Protein AF-A0A7C3WFV3-F1 (afdb_monomer)

Secondary structure (DSSP, 8-state):
-------------------------SS--SPPPSEEEEEEEEEEEETTTT---SS--TTS-----EEEEEEEEEEEEEEE-SSEEEEEEEEEEEEEETT-SS--EEEEEEEEEEEEEESTTS-EEEEEEEEEEES--TTS---S-----S-----EEEEEEEEEEEEESSSSEEEEEEEEEEEEE-S--STT-HHHHH-EEEEEEEEEEEEESSSSEEEEEEEEEEEEEE---SBSS-THHHHHHHHHHHSSPPPHHHHHHHHTTPPBGGGG-EEEEEEEEEEEEEEETTEEEEEEEEEEEEEE--TTTTS------

Sequence (317 aa):
MNRFITCASCASLAAVGTTSLRAQFLGDTRPQKPWSISAKLRGFYDDNYLTAPSAKNILGQEKRGSWGSHFSPSVSYNNQWDVTSAGVRLEYGATYFEDRPRGAIDHSYLASLSFGHDFGGKLKVDLNDSFVAAQEPYLIELTPVFTAFRRTKGDNIRNTGTVTLTKPISEKLSVQGRYINTIKDYDESGGGSRSALLDSFEQTASLDLRYSITGAATAVLGYQFGRIEMTGDDFVFKPEFLFDQFTATTGTPPTPAQKAALTAGIPRSNNRNNLSHYFYAGTDYNFTSKLTGKVRGGVQYTEYTDPFVGTTKASNW

Radius of gyration: 24.7 Å; Cα contacts (8 Å, |Δi|>4): 673; chains: 1; bounding box: 58×33×80 Å

Nearest PDB structures (foldseek):
  8bnz-assembly1_P  TM=4.126E-01  e=3.374E-04  Escherichia coli O157:H7
  7ye4-assembly1_P  TM=4.401E-01  e=1.025E-02  Escherichia coli O157:H7
  1nqg-assembly1_A  TM=4.827E-01  e=1.412E-02  Escherichia coli
  7ye6-assembly1_P  TM=4.055E-01  e=8.734E-03  Escherichia coli O157:H7
  3slo-assembly1_A  TM=3.654E-01  e=9.213E-03  Escherichia coli O157:H7

Solvent-accessible surface area (backbone atoms only — not comparable to full-atom values): 17223 Å² total; per-residue (Å²): 134,90,76,84,74,83,72,80,72,75,75,71,72,73,68,70,67,80,68,72,76,68,83,74,68,85,86,71,94,63,85,78,66,48,57,52,77,51,73,47,79,45,78,51,72,38,69,41,68,48,59,36,49,86,56,66,44,101,84,72,44,45,46,42,57,29,50,33,40,37,42,31,47,33,43,34,40,48,48,74,57,97,50,38,36,45,34,42,37,42,36,43,37,41,38,38,36,71,75,40,96,67,82,31,61,43,51,34,40,38,42,36,41,40,38,37,39,44,63,83,78,51,36,36,42,39,40,38,36,38,39,37,41,30,28,54,76,78,84,77,78,95,69,95,74,90,66,68,67,53,73,54,84,32,73,22,39,37,39,40,42,35,44,36,40,40,33,55,77,48,100,41,36,31,40,35,42,35,43,38,40,36,41,36,45,41,62,39,73,50,42,29,20,57,12,11,70,58,15,25,47,34,41,37,41,34,45,33,44,37,36,49,78,47,102,44,33,31,41,37,43,36,41,34,43,39,38,38,39,37,67,23,88,27,30,52,46,57,64,62,63,59,46,52,52,46,20,74,74,68,78,46,78,67,51,74,69,52,49,52,62,75,46,71,83,61,49,37,18,49,37,67,16,34,40,34,43,37,41,35,38,38,38,40,37,46,82,44,101,88,42,73,52,76,50,76,52,67,54,75,51,73,50,64,44,70,69,58,88,82,62,76,81,79,85,72,134

pLDDT: mean 78.55, std 22.55, range [21.81, 98.44]

Structure (mmCIF, N/CA/C/O backbone):
data_AF-A0A7C3WFV3-F1
#
_entry.id   AF-A0A7C3WFV3-F1
#
loop_
_atom_site.group_PDB
_atom_site.id
_atom_site.type_symbol
_atom_site.label_atom_id
_atom_site.label_alt_id
_atom_site.label_comp_id
_atom_site.label_asym_id
_atom_site.label_entity_id
_atom_site.label_seq_id
_atom_site.pdbx_PDB_ins_code
_atom_site.Cartn_x
_atom_site.Cartn_y
_atom_site.Cartn_z
_atom_site.occupancy
_atom_site.B_iso_or_equiv
_atom_site.auth_seq_id
_atom_site.auth_comp_id
_atom_site.auth_asym_id
_atom_site.auth_atom_id
_atom_site.pdbx_PDB_model_num
ATOM 1 N N . MET A 1 1 ? -27.923 -5.966 -21.068 1.00 28.08 1 MET A N 1
ATOM 2 C CA . MET A 1 1 ? -27.597 -7.314 -20.554 1.00 28.08 1 MET A CA 1
ATOM 3 C C . MET A 1 1 ? -26.607 -7.155 -19.418 1.00 28.08 1 MET A C 1
ATOM 5 O O . MET A 1 1 ? -25.441 -6.884 -19.671 1.00 28.08 1 MET A O 1
ATOM 9 N N . ASN A 1 2 ? -27.091 -7.260 -18.183 1.00 24.88 2 ASN A N 1
ATOM 10 C CA . ASN A 1 2 ? -26.267 -7.141 -16.985 1.00 24.88 2 ASN A CA 1
ATOM 11 C C . ASN A 1 2 ? -25.470 -8.439 -16.842 1.00 24.88 2 ASN A C 1
ATOM 13 O O . ASN A 1 2 ? -26.020 -9.470 -16.459 1.00 24.88 2 ASN A O 1
ATOM 17 N N . ARG A 1 3 ? -24.195 -8.417 -17.234 1.00 23.08 3 ARG A N 1
ATOM 18 C CA . ARG A 1 3 ? -23.292 -9.541 -16.994 1.00 23.08 3 ARG A CA 1
ATOM 19 C C . ARG A 1 3 ? -22.766 -9.412 -15.571 1.00 23.08 3 ARG A C 1
ATOM 21 O O . ARG A 1 3 ? -21.919 -8.572 -15.297 1.00 23.08 3 ARG A O 1
ATOM 28 N N . PHE A 1 4 ? -23.295 -10.241 -14.675 1.00 22.59 4 PHE A N 1
ATOM 29 C CA . PHE A 1 4 ? -22.704 -10.481 -13.366 1.00 22.59 4 PHE A CA 1
ATOM 30 C C . PHE A 1 4 ? -21.348 -11.154 -13.581 1.00 22.59 4 PHE A C 1
ATOM 32 O O . PHE A 1 4 ? -21.266 -12.363 -13.781 1.00 22.59 4 PHE A O 1
ATOM 39 N N . ILE A 1 5 ? -20.278 -10.364 -13.603 1.00 27.12 5 ILE A N 1
ATOM 40 C CA . ILE A 1 5 ? -18.931 -10.905 -13.468 1.00 27.12 5 ILE A CA 1
ATOM 41 C C . ILE A 1 5 ? -18.725 -11.084 -11.969 1.00 27.12 5 ILE A C 1
ATOM 43 O O . ILE A 1 5 ? -18.448 -10.130 -11.246 1.00 27.12 5 ILE A O 1
ATOM 47 N N . THR A 1 6 ? -18.908 -12.314 -11.488 1.00 22.48 6 THR A N 1
ATOM 48 C CA . THR A 1 6 ? -18.449 -12.729 -10.162 1.00 22.48 6 THR A CA 1
ATOM 49 C C . THR A 1 6 ? -16.924 -12.712 -10.189 1.00 22.48 6 THR A C 1
ATOM 51 O O . THR A 1 6 ? -16.273 -13.728 -10.417 1.00 22.48 6 THR A O 1
ATOM 54 N N . CYS A 1 7 ? -16.337 -11.529 -10.026 1.00 24.67 7 CYS A N 1
ATOM 55 C CA . CYS A 1 7 ? -14.916 -11.414 -9.777 1.00 24.67 7 CYS A CA 1
ATOM 56 C C . CYS A 1 7 ? -14.707 -11.859 -8.331 1.00 24.67 7 CYS A C 1
ATOM 58 O O . CYS A 1 7 ? -14.890 -11.086 -7.393 1.00 24.67 7 CYS A O 1
ATOM 60 N N . ALA A 1 8 ? -14.358 -13.130 -8.144 1.00 24.23 8 ALA A N 1
ATOM 61 C CA . ALA A 1 8 ? -13.726 -13.587 -6.919 1.00 24.23 8 ALA A CA 1
ATOM 62 C C . ALA A 1 8 ? -12.304 -13.006 -6.874 1.00 24.23 8 ALA A C 1
ATOM 64 O O . ALA A 1 8 ? -11.312 -13.730 -6.920 1.00 24.23 8 ALA A O 1
ATOM 65 N N . SER A 1 9 ? -12.184 -11.679 -6.790 1.00 22.52 9 SER A N 1
ATOM 66 C CA . SER A 1 9 ? -11.010 -11.079 -6.186 1.00 22.52 9 SER A CA 1
ATOM 67 C C . SER A 1 9 ? -11.120 -11.405 -4.706 1.00 22.52 9 SER A C 1
ATOM 69 O O . SER A 1 9 ? -11.651 -10.630 -3.910 1.00 22.52 9 SER A O 1
ATOM 71 N N . CYS A 1 10 ? -10.640 -12.590 -4.336 1.00 21.81 10 CYS A N 1
ATOM 72 C CA . CYS A 1 10 ? -10.172 -12.846 -2.991 1.00 21.81 10 CYS A CA 1
ATOM 73 C C . CYS A 1 10 ? -9.003 -11.888 -2.745 1.00 21.81 10 CYS A C 1
ATOM 75 O O . CYS A 1 10 ? -7.844 -12.284 -2.709 1.00 21.81 10 CYS A O 1
ATOM 77 N N . ALA A 1 11 ? -9.313 -10.614 -2.513 1.00 26.94 11 ALA A N 1
ATOM 78 C CA . ALA A 1 11 ? -8.531 -9.773 -1.637 1.00 26.94 11 ALA A CA 1
ATOM 79 C C . ALA A 1 11 ? -8.768 -10.297 -0.213 1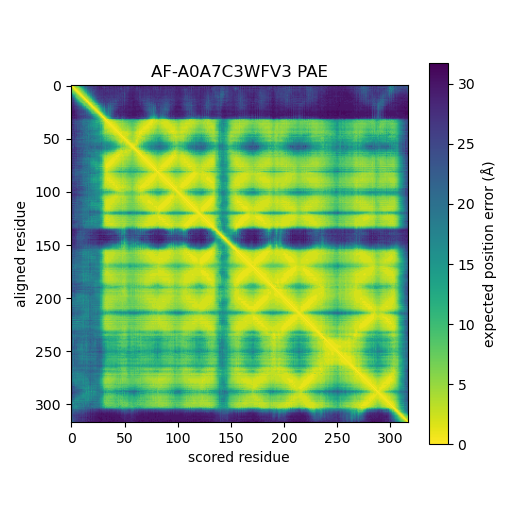.00 26.94 11 ALA A C 1
ATOM 81 O O . ALA A 1 11 ? -9.240 -9.597 0.679 1.00 26.94 11 ALA A O 1
ATOM 82 N N . SER A 1 12 ? -8.406 -11.562 0.022 1.00 22.48 12 SER A N 1
ATOM 83 C CA . SER A 1 12 ? -7.807 -11.939 1.282 1.00 22.48 12 SER A CA 1
ATOM 84 C C . SER A 1 12 ? -6.524 -11.127 1.350 1.00 22.48 12 SER A C 1
ATOM 86 O O . SER A 1 12 ? -5.438 -11.604 1.030 1.00 22.48 12 SER A O 1
ATOM 88 N N . LEU A 1 13 ? -6.678 -9.861 1.739 1.00 27.17 13 LEU A N 1
ATOM 89 C CA . LEU A 1 13 ? -5.652 -9.123 2.426 1.00 27.17 13 LEU A CA 1
ATOM 90 C C . LEU A 1 13 ? -5.398 -9.952 3.685 1.00 27.17 13 LEU A C 1
ATOM 92 O O . LEU A 1 13 ? -5.938 -9.698 4.761 1.00 27.17 13 LEU A O 1
ATOM 96 N N . ALA A 1 14 ? -4.568 -10.983 3.538 1.00 22.34 14 ALA A N 1
ATOM 97 C CA . ALA A 1 14 ? -3.621 -11.316 4.564 1.00 22.34 14 ALA A CA 1
ATOM 98 C C . ALA A 1 14 ? -2.788 -10.044 4.712 1.00 22.34 14 ALA A C 1
ATOM 100 O O . ALA A 1 14 ? -1.707 -9.897 4.151 1.00 22.34 14 ALA A O 1
ATOM 101 N N . ALA A 1 15 ? -3.331 -9.088 5.466 1.00 25.77 15 ALA A N 1
ATOM 102 C CA . ALA A 1 15 ? -2.512 -8.257 6.297 1.00 25.77 15 ALA A CA 1
ATOM 103 C C . ALA A 1 15 ? -1.795 -9.277 7.176 1.00 25.77 15 ALA A C 1
ATOM 105 O O . ALA A 1 15 ? -2.287 -9.670 8.235 1.00 25.77 15 ALA A O 1
ATOM 106 N N 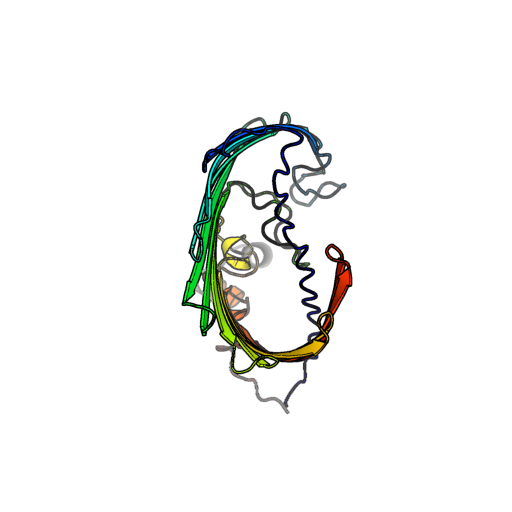. VAL A 1 16 ? -0.652 -9.771 6.689 1.00 24.02 16 VAL A N 1
ATOM 107 C CA . VAL A 1 16 ? 0.449 -10.093 7.571 1.00 24.02 16 VAL A CA 1
ATOM 108 C C . VAL A 1 16 ? 0.581 -8.802 8.336 1.00 24.02 16 VAL A C 1
ATOM 110 O O . VAL A 1 16 ? 1.030 -7.792 7.793 1.00 24.02 16 VAL A O 1
ATOM 113 N N . GLY A 1 17 ? -0.000 -8.795 9.538 1.00 22.19 17 GLY A N 1
ATOM 114 C CA . GLY A 1 17 ? 0.212 -7.712 10.454 1.00 22.19 17 GLY A CA 1
ATOM 115 C C . GLY A 1 17 ? 1.709 -7.519 10.415 1.00 22.19 17 GLY A C 1
ATOM 116 O O . GLY A 1 17 ? 2.466 -8.462 10.658 1.00 22.19 17 GLY A O 1
ATOM 117 N N . THR A 1 18 ? 2.142 -6.317 10.071 1.00 23.47 18 THR A N 1
ATOM 118 C CA . THR A 1 18 ? 3.344 -5.815 10.687 1.00 23.47 18 THR A CA 1
ATOM 119 C C . THR A 1 18 ? 3.035 -5.896 12.176 1.00 23.47 18 THR A C 1
ATOM 121 O O . THR A 1 18 ? 2.512 -4.978 12.800 1.00 23.47 18 THR A O 1
ATOM 124 N N . THR A 1 19 ? 3.286 -7.069 12.766 1.00 22.92 19 THR A N 1
ATOM 125 C CA . THR A 1 19 ? 3.708 -7.131 14.140 1.00 22.92 19 THR A CA 1
ATOM 126 C C . THR A 1 19 ? 4.867 -6.170 14.117 1.00 22.92 19 THR A C 1
ATOM 128 O O . THR A 1 19 ? 5.907 -6.451 13.514 1.00 22.92 19 THR A O 1
ATOM 131 N N . SER A 1 20 ? 4.649 -4.975 14.660 1.00 27.39 20 SER A N 1
ATOM 132 C CA . SER A 1 20 ? 5.763 -4.206 15.142 1.00 27.39 20 SER A CA 1
ATOM 133 C C . SER A 1 20 ? 6.507 -5.206 16.007 1.00 27.39 20 SER A C 1
ATOM 135 O O . SER A 1 20 ? 6.006 -5.676 17.032 1.00 27.39 20 SER A O 1
ATOM 137 N N . LEU A 1 21 ? 7.667 -5.642 15.522 1.00 25.64 21 LEU A N 1
ATOM 138 C CA . LEU A 1 21 ? 8.694 -6.111 16.414 1.00 25.64 21 LEU A CA 1
ATOM 139 C C . LEU A 1 21 ? 8.906 -4.906 17.317 1.00 25.64 21 LEU A C 1
ATOM 141 O O . LEU A 1 21 ? 9.635 -3.972 16.988 1.00 25.64 21 LEU A O 1
ATOM 145 N N . ARG A 1 22 ? 8.161 -4.877 18.427 1.00 28.61 22 ARG A N 1
ATOM 146 C CA . ARG A 1 22 ? 8.583 -4.136 19.591 1.00 28.61 22 ARG A CA 1
ATOM 147 C C . ARG A 1 22 ? 9.982 -4.667 19.802 1.00 28.61 22 ARG A C 1
ATOM 149 O O . ARG A 1 22 ? 10.157 -5.875 19.973 1.00 28.61 22 ARG A O 1
ATOM 156 N N . ALA A 1 23 ? 10.970 -3.790 19.709 1.00 28.97 23 ALA A N 1
ATOM 157 C CA . ALA A 1 23 ? 12.251 -4.079 20.301 1.00 28.97 23 ALA A CA 1
ATOM 158 C C . ALA A 1 23 ? 11.964 -4.264 21.796 1.00 28.97 23 ALA A C 1
ATOM 160 O O . ALA A 1 23 ? 11.950 -3.316 22.574 1.00 28.97 23 ALA A O 1
ATOM 161 N N . GLN A 1 24 ? 11.608 -5.486 22.188 1.00 29.48 24 GLN A N 1
ATOM 162 C CA . GLN A 1 24 ? 11.685 -5.905 23.564 1.00 29.48 24 GLN A CA 1
ATOM 163 C C . GLN A 1 24 ? 13.172 -6.119 23.780 1.00 29.48 24 GLN A C 1
ATOM 165 O O . GLN A 1 24 ? 13.719 -7.188 23.518 1.00 29.48 24 GLN A O 1
ATOM 170 N N . PHE A 1 25 ? 13.838 -5.025 24.140 1.00 37.28 25 PHE A N 1
ATOM 171 C CA . PHE A 1 25 ? 15.207 -5.059 24.603 1.00 37.28 25 PHE A CA 1
ATOM 172 C C . PHE A 1 25 ? 15.236 -5.993 25.812 1.00 37.28 25 PHE A C 1
ATOM 174 O O . PHE A 1 25 ? 14.621 -5.720 26.844 1.00 37.28 25 PHE A O 1
ATOM 181 N N . LEU A 1 26 ? 15.897 -7.136 25.649 1.00 35.09 26 LEU A N 1
ATOM 182 C CA . LEU A 1 26 ? 16.306 -7.972 26.764 1.00 35.09 26 LEU A CA 1
ATOM 183 C C . LEU A 1 26 ? 17.214 -7.121 27.667 1.00 35.09 26 LEU A C 1
ATOM 185 O O . LEU A 1 26 ? 18.359 -6.859 27.320 1.00 35.09 26 LEU A O 1
ATOM 189 N N . GLY A 1 27 ? 16.677 -6.689 28.811 1.00 38.28 27 GLY A N 1
ATOM 190 C CA . GLY A 1 27 ? 17.458 -6.391 30.013 1.00 38.28 27 GLY A CA 1
ATOM 191 C C . GLY A 1 27 ? 18.188 -5.047 30.105 1.00 38.28 27 GLY A C 1
ATOM 192 O O . GLY A 1 27 ? 19.338 -5.048 30.528 1.00 38.28 27 GLY A O 1
ATOM 193 N N . ASP A 1 28 ? 17.552 -3.906 29.818 1.00 37.22 28 ASP A N 1
ATOM 194 C CA . ASP A 1 28 ? 18.108 -2.602 30.231 1.00 37.22 28 ASP A CA 1
ATOM 195 C C . ASP A 1 28 ? 17.083 -1.798 31.050 1.00 37.22 28 ASP A C 1
ATOM 197 O O . ASP A 1 28 ? 15.968 -1.542 30.599 1.00 37.22 28 ASP A O 1
ATOM 201 N N . THR A 1 29 ? 17.457 -1.443 32.281 1.00 44.38 29 THR A N 1
ATOM 202 C CA . THR A 1 29 ? 16.649 -0.721 33.282 1.00 44.38 29 THR A CA 1
ATOM 203 C C . THR A 1 29 ? 16.749 0.803 33.156 1.00 44.38 29 THR A C 1
ATOM 205 O O . THR A 1 29 ? 16.243 1.533 34.008 1.00 44.38 29 THR A O 1
ATOM 208 N N . ARG A 1 30 ? 17.398 1.320 32.106 1.00 46.38 30 ARG A N 1
ATOM 209 C CA . ARG A 1 30 ? 17.485 2.764 31.846 1.00 46.38 30 ARG A CA 1
ATOM 210 C C . ARG A 1 30 ? 16.195 3.305 31.213 1.00 46.38 30 ARG A C 1
ATOM 212 O O . ARG A 1 30 ? 15.578 2.595 30.417 1.00 46.38 30 ARG A O 1
ATOM 219 N N . PRO A 1 31 ? 15.808 4.570 31.490 1.00 53.09 31 PRO A N 1
ATOM 220 C CA . PRO A 1 31 ? 14.728 5.230 30.762 1.00 53.09 31 PRO A CA 1
ATOM 221 C C . PRO A 1 31 ? 15.023 5.140 29.264 1.00 53.09 31 PRO A C 1
ATOM 223 O O . PRO A 1 31 ? 16.058 5.633 28.801 1.00 53.09 31 PRO A O 1
ATOM 226 N N . GLN A 1 32 ? 14.159 4.446 28.521 1.00 67.12 32 GLN A N 1
ATOM 227 C CA . GLN A 1 32 ? 14.342 4.262 27.088 1.00 67.12 32 GLN A CA 1
ATOM 228 C C . GLN A 1 32 ? 14.359 5.637 26.428 1.00 67.12 32 GLN A C 1
ATOM 230 O O . GLN A 1 32 ? 13.405 6.407 26.530 1.00 67.12 32 GLN A O 1
ATOM 235 N N . LYS A 1 33 ? 15.473 5.968 25.769 1.00 84.62 33 LYS A N 1
ATOM 236 C CA . LYS A 1 33 ? 15.537 7.173 24.946 1.00 84.62 33 LYS A CA 1
ATOM 237 C C . LYS A 1 33 ? 14.463 7.044 23.862 1.00 84.62 33 LYS A C 1
ATOM 239 O O . LYS A 1 33 ? 14.353 5.970 23.271 1.00 84.62 33 LYS A O 1
ATOM 244 N N . PRO A 1 34 ? 13.723 8.116 23.539 1.00 88.56 34 PRO A N 1
ATOM 245 C CA . PRO A 1 34 ? 12.661 8.071 22.536 1.00 88.56 34 PRO A CA 1
ATOM 246 C C . PRO A 1 34 ? 13.217 7.961 21.110 1.00 88.56 34 PRO A C 1
ATOM 248 O O . PRO A 1 34 ? 12.509 8.212 20.148 1.00 88.56 34 PRO A O 1
ATOM 251 N N . TRP A 1 35 ? 14.502 7.651 20.941 1.00 91.12 35 TRP A N 1
ATOM 252 C CA . TRP A 1 35 ? 15.154 7.518 19.652 1.00 91.12 35 TRP A CA 1
ATOM 253 C C . TRP A 1 35 ? 16.036 6.275 19.615 1.00 91.12 35 TRP A C 1
ATOM 255 O O . TRP A 1 35 ? 16.588 5.840 20.626 1.00 91.12 35 TRP A O 1
ATOM 265 N N . SER A 1 36 ? 16.182 5.719 18.419 1.00 87.75 36 SER A N 1
ATOM 266 C CA . SER A 1 36 ? 17.014 4.559 18.128 1.00 87.75 36 SER A CA 1
ATOM 267 C C . SER A 1 36 ? 17.722 4.758 16.794 1.00 87.75 36 SER A C 1
ATOM 269 O O . SER A 1 36 ? 17.152 5.308 15.851 1.00 87.75 36 SER A O 1
ATOM 271 N N . ILE A 1 37 ? 18.969 4.303 16.736 1.00 91.31 37 ILE A N 1
ATOM 272 C CA . ILE A 1 37 ? 19.770 4.208 15.518 1.00 91.31 37 ILE A CA 1
ATOM 273 C C . ILE A 1 37 ? 20.108 2.729 15.345 1.00 91.31 37 ILE A C 1
ATOM 275 O O . ILE A 1 37 ? 20.503 2.063 16.303 1.00 91.31 37 ILE A O 1
ATOM 279 N N . SER A 1 38 ? 19.934 2.204 14.138 1.00 83.31 38 SER A N 1
ATOM 280 C CA . SER A 1 38 ? 20.197 0.802 13.820 1.00 83.31 38 SER A CA 1
ATOM 281 C C . SER A 1 38 ? 20.791 0.684 12.424 1.00 83.31 38 SER A C 1
ATOM 283 O O . SER A 1 38 ? 20.470 1.481 11.551 1.00 83.31 38 SER A O 1
ATOM 285 N N . ALA A 1 39 ? 21.629 -0.321 12.199 1.00 83.31 39 ALA A N 1
ATOM 286 C CA . ALA A 1 39 ? 22.099 -0.686 10.872 1.00 83.31 39 ALA A CA 1
ATOM 287 C C . ALA A 1 39 ? 21.980 -2.196 10.682 1.00 83.31 39 ALA A C 1
ATOM 289 O O . ALA A 1 39 ? 22.266 -2.973 11.594 1.00 83.31 39 ALA A O 1
ATOM 290 N N . LYS A 1 40 ? 21.550 -2.603 9.490 1.00 85.31 40 LYS A N 1
ATOM 291 C CA . LYS A 1 40 ? 21.458 -4.000 9.071 1.00 85.31 40 LYS A CA 1
ATOM 292 C C . LYS A 1 40 ? 22.464 -4.245 7.955 1.00 85.31 40 LYS A C 1
ATOM 294 O O . LYS A 1 40 ? 22.566 -3.437 7.036 1.00 85.31 40 LYS A O 1
ATOM 299 N N . LEU A 1 41 ? 23.162 -5.372 8.024 1.00 87.25 41 LEU A N 1
ATOM 300 C CA . LEU A 1 41 ? 23.991 -5.890 6.940 1.00 87.25 41 LEU A CA 1
ATOM 301 C C . LEU A 1 41 ? 23.592 -7.344 6.686 1.00 87.25 41 LEU A C 1
ATOM 303 O O . LEU A 1 41 ? 23.556 -8.147 7.617 1.00 87.25 41 LEU A O 1
ATOM 307 N N . ARG A 1 42 ? 23.272 -7.678 5.436 1.00 84.88 42 ARG A N 1
ATOM 308 C CA . ARG A 1 42 ? 22.871 -9.026 5.018 1.00 84.88 42 ARG A CA 1
ATOM 309 C C . ARG A 1 42 ? 23.605 -9.415 3.741 1.00 84.88 42 ARG A C 1
ATOM 311 O O . ARG A 1 42 ? 23.541 -8.678 2.769 1.00 84.88 42 ARG A O 1
ATOM 318 N N . GLY A 1 43 ? 24.228 -10.590 3.721 1.00 78.50 43 GLY A N 1
ATOM 319 C CA . GLY A 1 43 ? 24.639 -11.257 2.481 1.00 78.50 43 GLY A CA 1
ATOM 320 C C . GLY A 1 43 ? 23.519 -12.150 1.946 1.00 78.50 43 GLY A C 1
ATOM 321 O O . GLY A 1 43 ? 22.739 -12.704 2.728 1.00 78.50 43 GLY A O 1
ATOM 322 N N . PHE A 1 44 ? 23.411 -12.280 0.628 1.00 82.62 44 PHE A N 1
ATOM 323 C CA . PHE A 1 44 ? 22.447 -13.169 -0.014 1.00 82.62 44 PHE A CA 1
ATOM 324 C C . PHE A 1 44 ? 22.963 -13.681 -1.362 1.00 82.62 44 PHE A C 1
ATOM 326 O O . PHE A 1 44 ? 23.902 -13.138 -1.940 1.00 82.62 44 PHE A O 1
ATOM 333 N N . TYR A 1 45 ? 22.309 -14.727 -1.857 1.00 83.06 45 TYR A N 1
ATOM 334 C CA . TYR A 1 45 ? 22.419 -15.193 -3.232 1.00 83.06 45 TYR A CA 1
ATOM 335 C C . TYR A 1 45 ? 21.024 -15.124 -3.857 1.00 83.06 45 TYR A C 1
ATOM 337 O O . TYR A 1 45 ? 20.069 -15.632 -3.269 1.00 83.06 45 TYR A O 1
ATOM 345 N N . ASP A 1 46 ? 20.905 -14.452 -4.999 1.00 80.88 46 ASP A N 1
ATOM 346 C CA . ASP A 1 46 ? 19.686 -14.385 -5.808 1.00 80.88 46 ASP A CA 1
ATOM 347 C C . ASP A 1 46 ? 19.953 -15.195 -7.076 1.00 80.88 46 ASP A C 1
ATOM 349 O O . ASP A 1 46 ? 20.798 -14.822 -7.887 1.00 80.88 46 ASP A O 1
ATOM 353 N N . ASP A 1 47 ? 19.285 -16.336 -7.221 1.00 80.31 47 ASP A N 1
ATOM 354 C CA . ASP A 1 47 ? 19.502 -17.256 -8.334 1.00 80.31 47 ASP A CA 1
ATOM 355 C C . ASP A 1 47 ? 18.897 -16.745 -9.650 1.00 80.31 47 ASP A C 1
ATOM 357 O O . ASP A 1 47 ? 19.215 -17.274 -10.717 1.00 80.31 47 ASP A O 1
ATOM 361 N N . ASN A 1 48 ? 18.041 -15.722 -9.592 1.00 75.75 48 ASN A N 1
ATOM 362 C CA . ASN A 1 48 ? 17.423 -15.098 -10.747 1.00 75.75 48 ASN A CA 1
ATOM 363 C C . ASN A 1 48 ? 17.187 -13.607 -10.523 1.00 75.75 48 ASN A C 1
ATOM 365 O O . ASN A 1 48 ? 16.045 -13.130 -10.571 1.00 75.75 48 ASN A O 1
ATOM 369 N N . TYR A 1 49 ? 18.264 -12.842 -10.353 1.00 71.69 49 TYR A N 1
ATOM 370 C CA . TYR A 1 49 ? 18.077 -11.424 -10.076 1.00 71.69 49 TYR A CA 1
ATOM 371 C C . TYR A 1 49 ? 17.411 -10.689 -11.248 1.00 71.69 49 TYR A C 1
ATOM 373 O O . TYR A 1 49 ? 16.760 -9.676 -11.050 1.00 71.69 49 TYR A O 1
ATOM 381 N N . LEU A 1 50 ? 17.482 -11.202 -12.473 1.00 70.81 50 LEU A N 1
ATOM 382 C CA . LEU A 1 50 ? 16.826 -10.583 -13.626 1.00 70.81 50 LEU A CA 1
ATOM 383 C C . LEU A 1 50 ? 15.334 -10.912 -13.747 1.00 70.81 50 LEU A C 1
ATOM 385 O O . LEU A 1 50 ? 14.690 -10.382 -14.652 1.00 70.81 50 LEU A O 1
ATOM 389 N N . THR A 1 51 ? 14.778 -11.780 -12.890 1.00 72.56 51 THR A N 1
ATOM 390 C CA . THR A 1 51 ? 13.423 -12.352 -13.051 1.00 72.56 51 THR A CA 1
ATOM 391 C C . THR A 1 51 ? 13.195 -12.959 -14.445 1.00 72.56 51 THR A C 1
ATOM 393 O O . THR A 1 51 ? 12.086 -12.959 -14.976 1.00 72.56 51 THR A O 1
ATOM 396 N N . ALA A 1 52 ? 14.265 -13.471 -15.058 1.00 71.38 52 ALA A N 1
ATOM 397 C CA . ALA A 1 52 ? 14.268 -13.991 -16.418 1.00 71.38 52 ALA A CA 1
ATOM 398 C C . ALA A 1 52 ? 13.850 -15.475 -16.455 1.00 71.38 52 ALA A C 1
ATOM 400 O O . ALA A 1 52 ? 14.042 -16.199 -15.474 1.00 71.38 52 ALA A O 1
ATOM 401 N N . PRO A 1 53 ? 13.277 -15.966 -17.566 1.00 73.62 53 PRO A N 1
ATOM 402 C CA . PRO A 1 53 ? 12.957 -17.383 -17.714 1.00 73.62 53 PRO A CA 1
ATOM 403 C C . PRO A 1 53 ? 14.214 -18.268 -17.703 1.00 73.62 53 PRO A C 1
ATOM 405 O O . PRO A 1 53 ? 15.313 -17.828 -18.042 1.00 73.62 53 PRO A O 1
ATOM 408 N N . SER A 1 54 ? 14.044 -19.543 -17.337 1.00 80.50 54 SER A N 1
ATOM 409 C CA . SER A 1 54 ? 15.141 -20.526 -17.306 1.00 80.50 54 SER A CA 1
ATOM 410 C C . SER A 1 54 ? 15.730 -20.823 -18.687 1.00 80.50 54 SER A C 1
ATOM 412 O O . SER A 1 54 ? 16.896 -21.179 -18.785 1.00 80.50 54 SER A O 1
ATOM 414 N N . ALA A 1 55 ? 14.927 -20.694 -19.745 1.00 80.94 55 ALA A N 1
ATOM 415 C CA . ALA A 1 55 ? 15.378 -20.779 -21.129 1.00 80.94 55 ALA A CA 1
ATOM 416 C C . ALA A 1 55 ? 15.488 -19.374 -21.729 1.00 80.94 55 ALA A C 1
ATOM 418 O O . ALA A 1 55 ? 14.731 -18.480 -21.341 1.00 80.94 55 ALA A O 1
ATOM 419 N N . LYS A 1 56 ? 16.389 -19.195 -22.703 1.00 79.31 56 LYS A N 1
ATOM 420 C CA . LYS A 1 56 ? 16.553 -17.913 -23.399 1.00 79.31 56 LYS A CA 1
ATOM 421 C C . LYS A 1 56 ? 15.231 -17.445 -24.002 1.00 79.31 56 LYS A C 1
ATOM 423 O O . LYS A 1 56 ? 14.613 -18.154 -24.792 1.00 79.31 56 LYS A O 1
ATOM 428 N N . ASN A 1 57 ? 14.807 -16.242 -23.627 1.00 67.62 57 ASN A N 1
ATOM 429 C CA . ASN A 1 57 ? 13.646 -15.596 -24.228 1.00 67.62 57 ASN A CA 1
ATOM 430 C C . ASN A 1 57 ? 13.969 -15.044 -25.628 1.00 67.62 57 ASN A C 1
ATOM 432 O O . ASN A 1 57 ? 15.112 -15.070 -26.084 1.00 67.62 57 ASN A O 1
ATOM 436 N N . ILE A 1 58 ? 12.958 -14.469 -26.286 1.00 59.53 58 ILE A N 1
ATOM 437 C CA . ILE A 1 58 ? 13.085 -13.807 -27.597 1.00 59.53 58 ILE A CA 1
ATOM 438 C C . ILE A 1 58 ? 14.093 -12.639 -27.620 1.00 59.53 58 ILE A C 1
ATOM 440 O O . ILE A 1 58 ? 14.474 -12.180 -28.688 1.00 59.53 58 ILE A O 1
ATOM 444 N N . LEU A 1 59 ? 14.539 -12.163 -26.451 1.00 60.47 59 LEU A N 1
ATOM 445 C CA . LEU A 1 59 ? 15.552 -11.115 -26.289 1.00 60.47 59 LEU A CA 1
ATOM 446 C C . LEU A 1 59 ? 16.939 -11.697 -25.949 1.00 60.47 59 LEU A C 1
ATOM 448 O O . LEU A 1 59 ? 17.836 -10.952 -25.559 1.00 60.47 59 LEU A O 1
ATOM 452 N N . GLY A 1 60 ? 17.112 -13.020 -26.052 1.00 67.44 60 GLY A N 1
ATOM 453 C CA . GLY A 1 60 ? 18.367 -13.728 -25.788 1.00 67.44 60 GLY A CA 1
ATOM 454 C C . GLY A 1 60 ? 18.748 -13.831 -24.309 1.00 67.44 60 GLY A C 1
ATOM 455 O O . GLY A 1 60 ? 19.885 -14.186 -24.004 1.00 67.44 60 GLY A O 1
ATOM 456 N N . GLN A 1 61 ? 17.832 -13.516 -23.391 1.00 68.88 61 GLN A N 1
ATOM 457 C CA . GLN A 1 61 ? 18.102 -13.486 -21.955 1.00 68.88 61 GLN A CA 1
ATOM 458 C C . GLN A 1 61 ? 17.625 -14.751 -21.257 1.00 68.88 61 GLN A C 1
ATOM 460 O O . GLN A 1 61 ? 16.511 -15.213 -21.494 1.00 68.88 61 GLN A O 1
ATOM 465 N N . GLU A 1 62 ? 18.442 -15.235 -20.333 1.00 79.50 62 GLU A N 1
ATOM 466 C CA . GLU A 1 62 ? 18.160 -16.368 -19.459 1.00 79.50 62 GLU A CA 1
ATOM 467 C C . GLU A 1 62 ? 18.379 -15.981 -17.995 1.00 79.50 62 GLU A C 1
ATOM 469 O O . GLU A 1 62 ? 19.004 -14.958 -17.691 1.00 79.50 62 GLU A O 1
ATOM 474 N N . LYS A 1 63 ? 17.839 -16.798 -17.091 1.00 81.12 63 LYS A N 1
ATOM 475 C CA . LYS A 1 63 ? 18.076 -16.716 -15.650 1.00 81.12 63 LYS A CA 1
ATOM 476 C C . LYS A 1 63 ? 19.577 -16.599 -15.356 1.00 81.12 63 LYS A C 1
ATOM 478 O O . LYS A 1 63 ? 20.371 -17.424 -15.801 1.00 81.12 63 LYS A O 1
ATOM 483 N N . ARG A 1 64 ? 19.948 -15.590 -14.565 1.00 82.25 64 ARG A N 1
ATOM 484 C CA . ARG A 1 64 ? 21.312 -15.377 -14.063 1.00 82.25 64 ARG A CA 1
ATOM 485 C C . ARG A 1 64 ? 21.279 -15.229 -12.552 1.00 82.25 64 ARG A C 1
ATOM 487 O O . ARG A 1 64 ? 20.456 -14.480 -12.024 1.00 82.25 64 ARG A O 1
ATOM 494 N N . GLY A 1 65 ? 22.185 -15.938 -11.890 1.00 83.19 65 GLY A N 1
ATOM 495 C CA . GLY A 1 65 ? 22.397 -15.821 -10.456 1.00 83.19 65 GLY A CA 1
ATOM 496 C C . GLY A 1 65 ? 23.418 -14.738 -10.124 1.00 83.19 65 GLY A C 1
ATOM 497 O O . GLY A 1 65 ? 24.306 -14.453 -10.923 1.00 83.19 65 GLY A O 1
ATOM 498 N N . SER A 1 66 ? 23.308 -14.155 -8.938 1.00 83.75 66 SER A N 1
ATOM 499 C CA . SER A 1 66 ? 24.262 -13.184 -8.411 1.00 83.75 66 SER A CA 1
ATOM 500 C C . SER A 1 66 ? 24.370 -13.331 -6.902 1.00 83.75 66 SER A C 1
ATOM 502 O O . SER A 1 66 ? 23.359 -13.422 -6.201 1.00 83.75 66 SER A O 1
ATOM 504 N N . TRP A 1 67 ? 25.592 -13.260 -6.383 1.00 85.62 67 TRP A N 1
ATOM 505 C CA . TRP A 1 67 ? 25.775 -12.885 -4.988 1.00 85.62 67 TRP A CA 1
ATOM 506 C C . TRP A 1 67 ? 25.442 -11.411 -4.805 1.00 85.62 67 TRP A C 1
ATOM 508 O O . TRP A 1 67 ? 25.542 -10.604 -5.738 1.00 85.62 67 TRP A O 1
ATOM 518 N N . GLY A 1 68 ? 25.035 -11.065 -3.593 1.00 85.06 68 GLY A N 1
ATOM 519 C CA . GLY A 1 68 ? 24.727 -9.697 -3.244 1.00 85.06 68 GLY A CA 1
ATOM 520 C C . GLY A 1 68 ? 24.840 -9.422 -1.758 1.00 85.06 68 GLY A C 1
ATOM 521 O O . GLY A 1 68 ? 24.921 -10.321 -0.913 1.00 85.06 68 GLY A O 1
ATOM 522 N N . SER A 1 69 ? 24.854 -8.137 -1.442 1.00 81.00 69 SER A N 1
ATOM 523 C CA . SER A 1 69 ? 24.842 -7.646 -0.072 1.00 81.00 69 SER A CA 1
ATOM 524 C C . SER A 1 69 ? 23.835 -6.515 0.066 1.00 81.00 69 SER A C 1
ATOM 526 O O . SER A 1 69 ? 23.584 -5.762 -0.866 1.00 81.00 69 SER A O 1
ATOM 528 N N . HIS A 1 70 ? 23.207 -6.417 1.228 1.00 81.06 70 HIS A N 1
ATOM 529 C CA . HIS A 1 70 ? 22.233 -5.387 1.541 1.00 81.06 70 HIS A CA 1
ATOM 530 C C . HIS A 1 70 ? 22.652 -4.677 2.819 1.00 81.06 70 HIS A C 1
ATOM 532 O O . HIS A 1 70 ? 22.807 -5.314 3.865 1.00 81.06 70 HIS A O 1
ATOM 538 N N . PHE A 1 71 ? 22.815 -3.364 2.727 1.00 87.25 71 PHE A N 1
ATOM 539 C CA . PHE A 1 71 ? 23.116 -2.486 3.844 1.00 87.25 71 PHE A CA 1
ATOM 540 C C . PHE A 1 71 ? 21.949 -1.529 4.074 1.00 87.25 71 PHE A C 1
ATOM 542 O O . PHE A 1 71 ? 21.516 -0.850 3.146 1.00 87.25 71 PHE A O 1
ATOM 549 N N . SER A 1 72 ? 21.448 -1.462 5.308 1.00 85.19 72 SER A N 1
ATOM 550 C CA . SER A 1 72 ? 20.319 -0.600 5.651 1.00 85.19 72 SER A CA 1
ATOM 551 C C . SER A 1 72 ? 20.477 0.058 7.023 1.00 85.19 72 SER A C 1
ATOM 553 O O . SER A 1 72 ? 20.172 -0.557 8.053 1.00 85.19 72 SER A O 1
ATOM 555 N N . PRO A 1 73 ? 20.992 1.299 7.074 1.00 92.31 73 PRO A N 1
ATOM 556 C CA . PRO A 1 73 ? 20.926 2.130 8.260 1.00 92.31 73 PRO A CA 1
ATOM 557 C C . PRO A 1 73 ? 19.525 2.732 8.419 1.00 92.31 73 PRO A C 1
ATOM 559 O O . PRO A 1 73 ? 18.836 3.059 7.452 1.00 92.31 73 PRO A O 1
ATOM 562 N N . SER A 1 74 ? 19.110 2.915 9.666 1.00 85.25 74 SER A N 1
ATOM 563 C CA . SER A 1 74 ? 17.837 3.525 10.025 1.00 85.25 74 SER A CA 1
ATOM 564 C C . SER A 1 74 ? 17.957 4.351 11.298 1.00 85.25 74 SER A C 1
ATOM 566 O O . SER A 1 74 ? 18.695 4.006 12.225 1.00 85.25 74 SER A O 1
ATOM 568 N N . VAL A 1 75 ? 17.189 5.432 11.343 1.00 93.69 75 VAL A N 1
ATOM 569 C CA . VAL A 1 75 ? 16.957 6.236 12.538 1.00 93.69 75 VAL A CA 1
ATOM 570 C C . VAL A 1 75 ? 15.461 6.284 12.792 1.00 93.69 75 VAL A C 1
ATOM 572 O O . VAL A 1 75 ? 14.654 6.394 11.868 1.00 93.69 75 VAL A O 1
ATOM 575 N N . SER A 1 76 ? 15.071 6.180 14.051 1.00 92.00 76 SER A N 1
ATOM 576 C CA . SER A 1 76 ? 13.679 6.330 14.445 1.00 92.00 76 SER A CA 1
ATOM 577 C C . SER A 1 76 ? 13.570 7.134 15.719 1.00 92.00 76 SER A C 1
ATOM 579 O O . SER A 1 76 ? 14.337 6.902 16.650 1.00 92.00 76 SER A O 1
ATOM 581 N N . TYR A 1 77 ? 12.580 8.011 15.773 1.00 92.31 77 TYR A N 1
ATOM 582 C CA . TYR A 1 77 ? 12.065 8.605 16.993 1.00 92.31 77 TYR A CA 1
ATOM 583 C C . TYR A 1 77 ? 10.690 7.995 17.264 1.00 92.31 77 TYR A C 1
ATOM 585 O O . TYR A 1 77 ? 9.874 7.905 16.353 1.00 92.31 77 TYR A O 1
ATOM 593 N N . ASN A 1 78 ? 10.429 7.550 18.483 1.00 91.12 78 ASN A N 1
ATOM 594 C CA . ASN A 1 78 ? 9.129 7.085 18.930 1.00 91.12 78 ASN A CA 1
ATOM 595 C C . ASN A 1 78 ? 8.964 7.470 20.394 1.00 91.12 78 ASN A C 1
ATOM 597 O O . ASN A 1 78 ? 9.773 7.079 21.238 1.00 91.12 78 ASN A O 1
ATOM 601 N N . ASN A 1 79 ? 7.925 8.242 20.678 1.00 88.94 79 ASN A N 1
ATOM 602 C CA . ASN A 1 79 ? 7.589 8.631 22.027 1.00 88.94 79 ASN A CA 1
ATOM 603 C C . ASN A 1 79 ? 6.102 8.422 22.292 1.00 88.94 79 ASN A C 1
ATOM 605 O O . ASN A 1 79 ? 5.251 8.675 21.435 1.00 88.94 79 ASN A O 1
ATOM 609 N N . GLN A 1 80 ? 5.808 7.990 23.511 1.00 90.44 80 GLN A N 1
ATOM 610 C CA . GLN A 1 80 ? 4.457 7.814 24.002 1.00 90.44 80 GLN A CA 1
ATOM 611 C C . GLN A 1 80 ? 4.302 8.624 25.285 1.00 90.44 80 GLN A C 1
ATOM 613 O O . GLN A 1 80 ? 4.967 8.372 26.285 1.00 90.44 80 GLN A O 1
ATOM 618 N N . TRP A 1 81 ? 3.417 9.607 25.219 1.00 88.44 81 TRP A N 1
ATOM 619 C CA . TRP A 1 81 ? 2.858 10.306 26.365 1.00 88.44 81 TRP A CA 1
ATOM 620 C C . TRP A 1 81 ? 1.561 9.605 26.798 1.00 88.44 81 TRP A C 1
ATOM 622 O O . TRP A 1 81 ? 1.152 8.613 26.193 1.00 88.44 81 TRP A O 1
ATOM 632 N N . ASP A 1 82 ? 0.885 10.133 27.816 1.00 91.94 82 ASP A N 1
ATOM 633 C CA . ASP A 1 82 ? -0.286 9.485 28.426 1.00 91.94 82 ASP A CA 1
ATOM 634 C C . ASP A 1 82 ? -1.399 9.159 27.419 1.00 91.94 82 ASP A C 1
ATOM 636 O O . ASP A 1 82 ? -1.919 8.046 27.388 1.00 91.94 82 ASP A O 1
ATOM 640 N N . VAL A 1 83 ? -1.737 10.129 26.567 1.00 93.00 83 VAL A N 1
ATOM 641 C CA . VAL A 1 83 ? -2.820 10.015 25.574 1.00 93.00 83 VAL A CA 1
ATOM 642 C C . VAL A 1 83 ? -2.356 10.268 24.143 1.00 93.00 83 VAL A C 1
ATOM 644 O O . VAL A 1 83 ? -3.141 10.140 23.210 1.00 93.00 83 VAL A O 1
ATOM 647 N N . THR A 1 84 ? -1.086 10.626 23.951 1.00 94.31 84 THR A N 1
ATOM 648 C CA . THR A 1 84 ? -0.511 10.945 22.640 1.00 94.31 84 THR A CA 1
ATOM 649 C C . THR A 1 84 ? 0.659 10.021 22.361 1.00 94.31 84 THR A C 1
ATOM 651 O O . THR A 1 84 ? 1.480 9.769 23.234 1.00 94.31 84 THR A O 1
ATOM 654 N N . SER A 1 85 ? 0.797 9.575 21.122 1.00 93.50 85 SER A N 1
ATOM 655 C CA . SER A 1 85 ? 1.991 8.906 20.620 1.00 93.50 85 SER A CA 1
ATOM 656 C C . SER A 1 85 ? 2.413 9.545 19.307 1.00 93.50 85 SER A C 1
ATOM 658 O O . SER A 1 85 ? 1.570 9.941 18.502 1.00 93.50 85 SER A O 1
ATOM 660 N N . ALA A 1 86 ? 3.717 9.668 19.102 1.00 93.62 86 ALA A N 1
ATOM 661 C CA . ALA A 1 86 ? 4.279 10.150 17.853 1.00 93.62 86 ALA A CA 1
ATOM 662 C C . ALA A 1 86 ? 5.526 9.343 17.511 1.00 93.62 86 ALA A C 1
ATOM 664 O O . ALA A 1 86 ? 6.353 9.049 18.375 1.00 93.62 86 ALA A O 1
ATOM 665 N N . GLY A 1 87 ? 5.670 9.013 16.236 1.00 93.50 87 GLY A N 1
ATOM 666 C CA . GLY A 1 87 ? 6.782 8.244 15.722 1.00 93.50 87 GLY A CA 1
ATOM 667 C C . GLY A 1 87 ? 7.154 8.680 14.317 1.00 93.50 87 GLY A C 1
ATOM 668 O O . GLY A 1 87 ? 6.287 8.927 13.484 1.00 93.50 87 GLY A O 1
ATOM 669 N N . VAL A 1 88 ? 8.454 8.765 14.066 1.00 95.31 88 VAL A N 1
ATOM 670 C CA . VAL A 1 88 ? 9.044 8.990 12.748 1.00 95.31 88 VAL A CA 1
ATOM 671 C C . VAL A 1 88 ? 10.154 7.967 12.559 1.00 95.31 88 VAL A C 1
ATOM 673 O O . VAL A 1 88 ? 10.969 7.759 13.458 1.00 95.31 88 VAL A O 1
ATOM 676 N N . ARG A 1 89 ? 10.215 7.335 11.389 1.00 91.94 89 ARG A N 1
ATOM 677 C CA . ARG A 1 89 ? 11.305 6.440 10.987 1.00 91.94 89 ARG A CA 1
ATOM 678 C C . ARG A 1 89 ? 11.816 6.855 9.620 1.00 91.94 89 ARG A C 1
ATOM 680 O O . ARG A 1 89 ? 11.019 7.077 8.717 1.00 91.94 89 ARG A O 1
ATOM 687 N N . LEU A 1 90 ? 13.134 6.900 9.478 1.00 94.75 90 LEU A N 1
ATOM 688 C CA . LEU A 1 90 ? 13.823 7.022 8.202 1.00 94.75 90 LEU A CA 1
ATOM 689 C C . LEU A 1 90 ? 14.752 5.820 8.050 1.00 94.75 90 LEU A C 1
ATOM 691 O O . LEU A 1 90 ? 15.536 5.512 8.950 1.00 94.75 90 LEU A O 1
ATOM 695 N N . GLU A 1 91 ? 14.652 5.131 6.925 1.00 88.19 91 GLU A N 1
ATOM 696 C CA . GLU A 1 91 ? 15.461 3.969 6.584 1.00 88.19 91 GLU A CA 1
ATOM 697 C C . GLU A 1 91 ? 16.006 4.143 5.172 1.00 88.19 91 GLU A C 1
ATOM 699 O O . GLU A 1 91 ? 15.264 4.434 4.237 1.00 88.19 91 GLU A O 1
ATOM 704 N N . TYR A 1 92 ? 17.316 3.980 5.036 1.00 92.00 92 TYR A N 1
ATOM 705 C CA . TYR A 1 92 ? 17.980 3.887 3.745 1.00 92.00 92 TYR A CA 1
ATOM 706 C C . TYR A 1 92 ? 18.328 2.423 3.488 1.00 92.00 92 TYR A C 1
ATOM 708 O O . TYR A 1 92 ? 18.604 1.675 4.425 1.00 92.00 92 TYR A O 1
ATOM 716 N N . GLY A 1 93 ? 18.314 2.009 2.230 1.00 87.12 93 GLY A N 1
ATOM 717 C CA . GLY A 1 93 ? 18.736 0.690 1.788 1.00 87.12 93 GLY A CA 1
ATOM 718 C C . GLY A 1 93 ? 19.635 0.811 0.566 1.00 87.12 93 GLY A C 1
ATOM 719 O O . GLY A 1 93 ? 19.339 1.566 -0.357 1.00 87.12 93 GLY A O 1
ATOM 720 N N . ALA A 1 94 ? 20.730 0.062 0.580 1.00 89.00 94 ALA A N 1
ATOM 721 C CA . ALA A 1 94 ? 21.638 -0.114 -0.540 1.00 89.00 94 ALA A CA 1
ATOM 722 C C . ALA A 1 94 ? 21.814 -1.613 -0.782 1.00 89.00 94 ALA A C 1
ATOM 724 O O . ALA A 1 94 ? 22.322 -2.325 0.089 1.00 89.00 94 ALA A O 1
ATOM 725 N N . THR A 1 95 ? 21.383 -2.089 -1.945 1.00 86.19 95 THR A N 1
ATOM 726 C CA . THR A 1 95 ? 21.473 -3.501 -2.329 1.00 86.19 95 THR A CA 1
ATOM 727 C C . THR A 1 95 ? 22.466 -3.648 -3.469 1.00 86.19 95 THR A C 1
ATOM 729 O O . THR A 1 95 ? 22.225 -3.140 -4.554 1.00 86.19 95 THR A O 1
ATOM 732 N N . TYR A 1 96 ? 23.583 -4.323 -3.222 1.00 87.19 96 TYR A N 1
ATOM 733 C CA . TYR A 1 96 ? 24.623 -4.598 -4.204 1.00 87.19 96 TYR A CA 1
ATOM 734 C C . TYR A 1 96 ? 24.436 -5.975 -4.851 1.00 87.19 96 TYR A C 1
ATOM 736 O O . TYR A 1 96 ? 24.155 -6.948 -4.150 1.00 87.19 96 TYR A O 1
ATOM 744 N N . PHE A 1 97 ? 24.675 -6.062 -6.158 1.00 85.00 97 PHE A N 1
ATOM 745 C CA . PHE A 1 97 ? 24.699 -7.290 -6.950 1.00 85.00 97 PHE A CA 1
ATOM 746 C C . PHE A 1 97 ? 26.025 -7.410 -7.708 1.00 85.00 97 PHE A C 1
ATOM 748 O O . PHE A 1 97 ? 26.368 -6.543 -8.510 1.00 85.00 97 PHE A O 1
ATOM 755 N N . GLU A 1 98 ? 26.744 -8.510 -7.489 1.00 89.25 98 GLU A N 1
ATOM 756 C CA . GLU A 1 98 ? 28.046 -8.783 -8.110 1.00 89.25 98 GLU A CA 1
ATOM 757 C C . GLU A 1 98 ? 27.973 -8.939 -9.638 1.00 89.25 98 GLU A C 1
ATOM 759 O O . GLU A 1 98 ? 28.827 -8.427 -10.357 1.00 89.25 98 GLU A O 1
ATOM 764 N N . ASP A 1 99 ? 26.938 -9.603 -10.155 1.00 87.00 99 ASP A N 1
ATOM 765 C CA . ASP A 1 99 ? 26.826 -9.959 -11.577 1.00 87.00 99 ASP A CA 1
ATOM 766 C C . ASP A 1 99 ? 26.460 -8.762 -12.493 1.00 87.00 99 ASP A C 1
ATOM 768 O O . ASP A 1 99 ? 26.318 -8.908 -13.714 1.00 87.00 99 ASP A O 1
ATOM 772 N N . ARG A 1 100 ? 26.308 -7.551 -11.928 1.00 80.50 100 ARG A N 1
ATOM 773 C CA . ARG A 1 100 ? 25.908 -6.334 -12.652 1.00 80.50 100 ARG A CA 1
ATOM 774 C C . ARG A 1 100 ? 27.114 -5.451 -13.005 1.00 80.50 100 ARG A C 1
ATOM 776 O O . ARG A 1 100 ? 27.646 -4.765 -12.137 1.00 80.50 100 ARG A O 1
ATOM 783 N N . PRO A 1 101 ? 27.496 -5.334 -14.291 1.00 79.31 101 PRO A N 1
ATOM 784 C CA . PRO A 1 101 ? 28.632 -4.501 -14.703 1.00 79.31 101 PRO A CA 1
ATOM 785 C C . PRO A 1 101 ? 28.368 -2.984 -14.609 1.00 79.31 101 PRO A C 1
ATOM 787 O O . PRO A 1 101 ? 29.306 -2.190 -14.620 1.00 79.31 101 PRO A O 1
ATOM 790 N N . ARG A 1 102 ? 27.099 -2.553 -14.552 1.00 78.38 102 ARG A N 1
ATOM 791 C CA . ARG A 1 102 ? 26.669 -1.155 -14.355 1.00 78.38 102 ARG A CA 1
ATOM 792 C C . ARG A 1 102 ? 25.409 -1.135 -13.497 1.00 78.38 102 ARG A C 1
ATOM 794 O O . ARG A 1 102 ? 24.579 -2.025 -13.642 1.00 78.38 102 ARG A O 1
ATOM 801 N N . GLY A 1 103 ? 25.245 -0.110 -12.656 1.00 77.62 103 GLY A N 1
ATOM 802 C CA . GLY A 1 103 ? 24.098 -0.043 -11.737 1.00 77.62 103 GLY A CA 1
ATOM 803 C C . GLY A 1 103 ? 24.086 -1.223 -10.766 1.00 77.62 103 GLY A C 1
ATOM 804 O O . GLY A 1 103 ? 23.058 -1.855 -10.565 1.00 77.62 103 GLY A O 1
ATOM 805 N N . ALA A 1 104 ? 25.262 -1.570 -10.237 1.00 85.06 104 ALA A N 1
ATOM 806 C CA . ALA A 1 104 ? 25.424 -2.713 -9.347 1.00 85.06 104 ALA A CA 1
ATOM 807 C C . ALA A 1 104 ? 24.790 -2.498 -7.971 1.00 85.06 104 ALA A C 1
ATOM 809 O O . ALA A 1 104 ? 24.653 -3.460 -7.229 1.00 85.06 104 ALA A O 1
ATOM 810 N N . ILE A 1 105 ? 24.438 -1.256 -7.627 1.00 86.56 105 ILE A N 1
ATOM 811 C CA . ILE A 1 105 ? 23.807 -0.894 -6.362 1.00 86.56 105 ILE A CA 1
ATOM 812 C C . ILE A 1 105 ? 22.441 -0.295 -6.659 1.00 86.56 105 ILE A C 1
ATOM 814 O O . ILE A 1 105 ? 22.350 0.660 -7.431 1.00 86.56 105 ILE A O 1
ATOM 818 N N . ASP A 1 106 ? 21.426 -0.826 -5.990 1.00 82.38 106 ASP A N 1
ATOM 819 C CA . ASP A 1 106 ? 20.080 -0.278 -5.972 1.00 82.38 106 ASP A CA 1
ATOM 820 C C . ASP A 1 106 ? 19.819 0.438 -4.654 1.00 82.38 106 ASP A C 1
ATOM 822 O O . ASP A 1 106 ? 20.130 -0.072 -3.570 1.00 82.38 106 ASP A O 1
ATOM 826 N N . HIS A 1 107 ? 19.216 1.615 -4.760 1.00 87.19 107 HIS A N 1
ATOM 827 C CA . HIS A 1 107 ? 18.913 2.476 -3.628 1.00 87.19 107 HIS A CA 1
ATOM 828 C C . HIS A 1 107 ? 17.424 2.436 -3.269 1.00 87.19 107 HIS A C 1
ATOM 830 O O . HIS A 1 107 ? 16.554 2.393 -4.1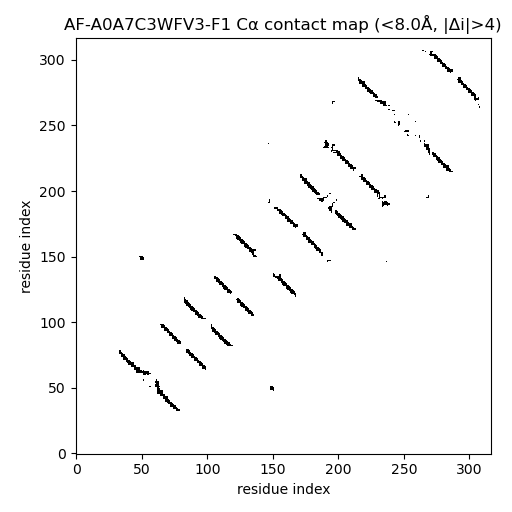43 1.00 87.19 107 HIS A O 1
ATOM 836 N N . SER A 1 108 ? 17.131 2.484 -1.968 1.00 83.75 108 SER A N 1
ATOM 837 C CA . SER A 1 108 ? 15.773 2.621 -1.440 1.00 83.75 108 SER A CA 1
ATOM 838 C C . SER A 1 108 ? 15.728 3.552 -0.232 1.00 83.75 108 SER A C 1
ATOM 840 O O . SER A 1 108 ? 16.613 3.507 0.622 1.00 83.75 108 SER A O 1
ATOM 842 N N . TYR A 1 109 ? 14.656 4.321 -0.115 1.00 87.94 109 TYR A N 1
ATOM 843 C CA . TYR A 1 109 ? 14.342 5.176 1.019 1.00 87.94 109 TYR A CA 1
ATOM 844 C C . TYR A 1 109 ? 12.948 4.826 1.522 1.00 87.94 109 TYR A C 1
ATOM 846 O O . TYR A 1 109 ? 12.010 4.738 0.734 1.00 87.94 109 TYR A O 1
ATOM 854 N N . LEU A 1 110 ? 12.810 4.647 2.831 1.00 88.19 110 LEU A N 1
ATOM 855 C CA . LEU A 1 110 ? 11.529 4.488 3.502 1.00 88.19 110 LEU A CA 1
ATOM 856 C C . LEU A 1 110 ? 11.422 5.535 4.607 1.00 88.19 110 LEU A C 1
ATOM 858 O O . LEU A 1 110 ? 12.226 5.560 5.540 1.00 88.19 110 LEU A O 1
ATOM 862 N N . ALA A 1 111 ? 10.412 6.387 4.498 1.00 92.31 111 ALA A N 1
ATOM 863 C CA . ALA A 1 111 ? 9.983 7.274 5.562 1.00 92.31 111 ALA A CA 1
ATOM 864 C C . ALA A 1 111 ? 8.647 6.776 6.113 1.00 92.31 111 ALA A C 1
ATOM 866 O O . ALA A 1 111 ? 7.770 6.331 5.373 1.00 92.31 111 ALA A O 1
ATOM 867 N N . SER A 1 112 ? 8.494 6.791 7.431 1.00 92.00 112 SER A N 1
ATOM 868 C CA . SER A 1 112 ? 7.235 6.429 8.077 1.00 92.00 112 SER A CA 1
ATOM 869 C C . SER A 1 112 ? 6.906 7.417 9.176 1.00 92.00 112 SER A C 1
ATOM 871 O O . SER A 1 112 ? 7.769 7.738 9.993 1.00 92.00 112 SER A O 1
ATOM 873 N N . LEU A 1 113 ? 5.655 7.857 9.206 1.00 94.25 113 LEU A N 1
ATOM 874 C CA . LEU A 1 113 ? 5.082 8.688 10.255 1.00 94.25 113 LEU A CA 1
ATOM 875 C C . LEU A 1 113 ? 3.969 7.899 10.938 1.00 94.25 113 LEU A C 1
ATOM 877 O O . LEU A 1 113 ? 3.148 7.267 10.279 1.00 94.25 113 LEU A O 1
ATOM 881 N N . SER A 1 114 ? 3.917 7.963 12.260 1.00 94.69 114 SER A N 1
ATOM 882 C CA . SER A 1 114 ? 2.811 7.439 13.053 1.00 94.69 114 SER A CA 1
ATOM 883 C C . SER A 1 114 ? 2.439 8.459 14.113 1.00 94.69 114 SER A C 1
ATOM 885 O O . SER A 1 114 ? 3.307 8.928 14.847 1.00 94.69 114 SER A O 1
ATOM 887 N N . PHE A 1 115 ? 1.165 8.782 14.231 1.00 96.88 115 PHE A N 1
ATOM 888 C CA . PHE A 1 115 ? 0.644 9.650 15.273 1.00 96.88 115 PHE A CA 1
ATOM 889 C C . PHE A 1 115 ? -0.644 9.048 15.816 1.00 96.88 115 PHE A C 1
ATOM 891 O O . PHE A 1 115 ? -1.516 8.648 15.054 1.00 96.88 115 PHE A O 1
ATOM 898 N N . GLY A 1 116 ? -0.770 8.995 17.133 1.00 96.88 116 GLY A N 1
ATOM 899 C CA . GLY A 1 116 ? -1.977 8.542 17.806 1.00 96.88 116 GLY A CA 1
ATOM 900 C C . GLY A 1 116 ? -2.359 9.532 18.889 1.00 96.88 116 GLY A C 1
ATOM 901 O O . GLY A 1 116 ? -1.489 9.964 19.640 1.00 96.88 116 GLY A O 1
ATOM 902 N N . HIS A 1 117 ? -3.635 9.874 19.001 1.00 96.88 117 HIS A N 1
ATOM 903 C CA . HIS A 1 117 ? -4.138 10.693 20.097 1.00 96.88 117 HIS A CA 1
ATOM 904 C C . HIS A 1 117 ? -5.491 10.185 20.592 1.00 96.88 117 HIS A C 1
ATOM 906 O O . HIS A 1 117 ? -6.380 9.880 19.794 1.00 96.88 117 HIS A O 1
ATOM 912 N N . ASP A 1 118 ? -5.641 10.112 21.910 1.00 97.12 118 ASP A N 1
ATOM 913 C CA . ASP A 1 118 ? -6.874 9.757 22.597 1.00 97.12 118 ASP A CA 1
ATOM 914 C C . ASP A 1 118 ? -7.467 10.994 23.290 1.00 97.12 118 ASP A C 1
ATOM 916 O O . ASP A 1 118 ? -6.947 11.503 24.282 1.00 97.12 118 ASP A O 1
ATOM 920 N N . PHE A 1 119 ? -8.595 11.480 22.774 1.00 95.62 119 PHE A N 1
ATOM 921 C CA . PHE A 1 119 ? -9.335 12.611 23.330 1.00 95.62 119 PHE A CA 1
ATOM 922 C C . PHE A 1 119 ? -10.199 12.175 24.529 1.00 95.62 119 PHE A C 1
ATOM 924 O O . PHE A 1 119 ? -11.429 12.298 24.516 1.00 95.62 119 PHE A O 1
ATOM 931 N N . GLY A 1 120 ? -9.559 11.639 25.570 1.00 87.44 120 GLY A N 1
ATOM 932 C CA . GLY A 1 120 ? -10.200 11.279 26.839 1.00 87.44 120 GLY A CA 1
ATOM 933 C C . GLY A 1 120 ? -11.217 10.139 26.723 1.00 87.44 120 GLY A C 1
ATOM 934 O O . GLY A 1 120 ? -12.310 10.226 27.282 1.00 87.44 120 GLY A O 1
ATOM 935 N N . GLY A 1 121 ? -10.902 9.112 25.937 1.00 84.50 121 GLY A N 1
ATOM 936 C CA . GLY A 1 121 ? -11.715 7.921 25.692 1.00 84.50 121 GLY A CA 1
ATOM 937 C C . GLY A 1 121 ? -12.925 8.151 24.785 1.00 84.50 121 GLY A C 1
ATOM 938 O O . GLY A 1 121 ? -13.649 7.208 24.477 1.00 84.50 121 GLY A O 1
ATOM 939 N N . LYS A 1 122 ? -13.178 9.392 24.345 1.00 92.25 122 LYS A N 1
ATOM 940 C CA . LYS A 1 122 ? -14.350 9.742 23.521 1.00 92.25 122 LYS A CA 1
ATOM 941 C C . LYS A 1 122 ? -14.088 9.588 22.032 1.00 92.25 122 LYS A C 1
ATOM 943 O O . LYS A 1 122 ? -15.005 9.296 21.269 1.00 92.25 122 LYS A O 1
ATOM 948 N N . LEU A 1 123 ? -12.855 9.837 21.615 1.00 96.31 123 LEU A N 1
ATOM 949 C CA . LEU A 1 123 ? -12.424 9.743 20.232 1.00 96.31 123 LEU A CA 1
ATOM 950 C C . LEU A 1 123 ? -10.943 9.406 20.221 1.00 96.31 123 LEU A C 1
ATOM 952 O O . LEU A 1 123 ? -10.140 10.116 20.818 1.00 96.31 123 LEU A O 1
ATOM 956 N N . LYS A 1 124 ? -10.592 8.366 19.482 1.00 97.81 124 LYS A N 1
ATOM 957 C CA . LYS A 1 124 ? -9.214 8.041 19.162 1.00 97.81 124 LYS A CA 1
ATOM 958 C C . LYS A 1 124 ? -8.941 8.365 17.702 1.00 97.81 124 LYS A C 1
A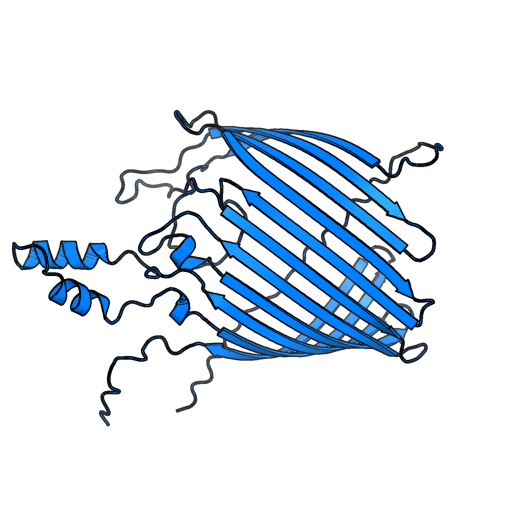TOM 960 O O . LYS A 1 124 ? -9.735 8.001 16.832 1.00 97.81 124 LYS A O 1
ATOM 965 N N . VAL A 1 125 ? -7.819 9.024 17.451 1.00 97.81 125 VAL A N 1
ATOM 966 C CA . VAL A 1 125 ? -7.313 9.331 16.114 1.00 97.81 125 VAL A CA 1
ATOM 967 C C . VAL A 1 125 ? -5.969 8.645 15.947 1.00 97.81 125 VAL A C 1
ATOM 969 O O . VAL A 1 125 ? -5.073 8.863 16.753 1.00 97.81 125 VAL A O 1
ATOM 972 N N . ASP A 1 126 ? -5.833 7.837 14.902 1.00 97.56 126 ASP A N 1
ATOM 973 C CA . ASP A 1 126 ? -4.572 7.234 14.482 1.00 97.56 126 ASP A CA 1
ATOM 974 C C . ASP A 1 126 ? -4.272 7.685 13.043 1.00 97.56 126 ASP A C 1
ATOM 976 O O . ASP A 1 126 ? -5.049 7.424 12.123 1.00 97.56 126 ASP A O 1
ATOM 980 N N . LEU A 1 127 ? -3.147 8.365 12.848 1.00 97.69 127 LEU A N 1
ATOM 981 C CA . LEU A 1 127 ? -2.607 8.774 11.556 1.00 97.69 127 LEU A CA 1
ATOM 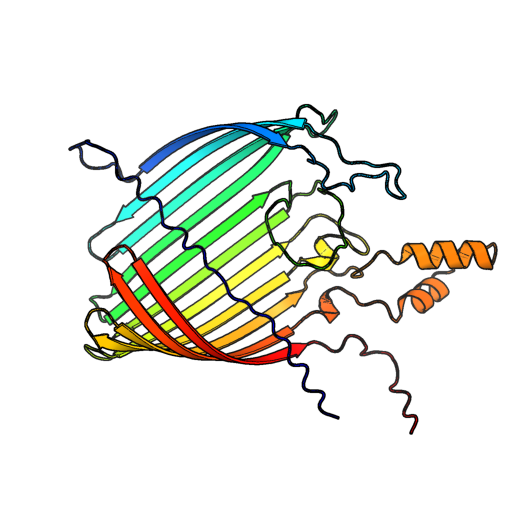982 C C . LEU A 1 127 ? -1.348 7.958 11.278 1.00 97.69 127 LEU A C 1
ATOM 984 O O . LEU A 1 127 ? -0.473 7.857 12.136 1.00 97.69 127 LEU A O 1
ATOM 988 N N . ASN A 1 128 ? -1.239 7.392 10.085 1.00 95.62 128 ASN A N 1
ATOM 989 C CA . ASN A 1 128 ? -0.038 6.701 9.639 1.00 95.62 128 ASN A CA 1
ATOM 990 C C . ASN A 1 128 ? 0.285 7.125 8.213 1.00 95.62 128 ASN A C 1
ATOM 992 O O . ASN A 1 128 ? -0.620 7.237 7.395 1.00 95.62 128 ASN A O 1
ATOM 996 N N . ASP A 1 129 ? 1.558 7.323 7.918 1.00 94.69 129 ASP A N 1
ATOM 997 C CA . ASP A 1 129 ? 2.049 7.550 6.566 1.00 94.69 129 ASP A CA 1
ATOM 998 C C . ASP A 1 129 ? 3.267 6.664 6.309 1.00 94.69 129 ASP A C 1
ATOM 1000 O O . ASP A 1 129 ? 4.099 6.461 7.199 1.00 94.69 129 ASP A O 1
ATOM 1004 N N . SER A 1 130 ? 3.363 6.120 5.099 1.00 91.12 130 SER A N 1
ATOM 1005 C CA . SER A 1 130 ? 4.537 5.400 4.623 1.00 91.12 130 SER A CA 1
ATOM 1006 C C . SER A 1 130 ? 4.889 5.875 3.225 1.00 91.12 130 SER A C 1
ATOM 1008 O O . SER A 1 130 ? 4.150 5.630 2.274 1.00 91.12 130 SER A O 1
ATOM 1010 N N . PHE A 1 131 ? 6.037 6.528 3.104 1.00 91.25 131 PHE A N 1
ATOM 1011 C CA . PHE A 1 131 ? 6.623 6.927 1.837 1.00 91.25 131 PHE A CA 1
ATOM 1012 C C . PHE A 1 131 ? 7.795 6.008 1.504 1.00 91.25 131 PHE A C 1
ATOM 1014 O O . PHE A 1 131 ? 8.674 5.778 2.336 1.00 91.25 131 PHE A O 1
ATOM 1021 N N . VAL A 1 132 ? 7.813 5.497 0.282 1.00 87.25 132 VAL A N 1
ATOM 1022 C CA . VAL A 1 132 ? 8.872 4.659 -0.267 1.00 87.25 132 VAL A CA 1
ATOM 1023 C C . VAL A 1 132 ? 9.332 5.271 -1.576 1.00 87.25 132 VAL A C 1
ATOM 1025 O O . VAL A 1 132 ? 8.499 5.553 -2.427 1.00 87.25 132 VAL A O 1
ATOM 1028 N N . ALA A 1 133 ? 10.641 5.415 -1.747 1.00 87.56 133 ALA A N 1
ATOM 1029 C CA . ALA A 1 133 ? 11.270 5.684 -3.035 1.00 87.56 133 ALA A CA 1
ATOM 1030 C C . ALA A 1 133 ? 12.319 4.600 -3.297 1.00 87.56 133 ALA A C 1
ATOM 1032 O O . ALA A 1 133 ? 13.189 4.396 -2.451 1.00 87.56 133 ALA A O 1
ATOM 1033 N N . ALA A 1 134 ? 12.237 3.869 -4.407 1.00 81.56 134 ALA A N 1
ATOM 1034 C CA . ALA A 1 134 ? 13.143 2.752 -4.674 1.00 81.56 134 ALA A CA 1
ATOM 1035 C C . ALA A 1 134 ? 13.414 2.535 -6.166 1.00 81.56 134 ALA A C 1
ATOM 1037 O O . ALA A 1 134 ? 12.518 2.651 -7.003 1.00 81.56 134 ALA A O 1
ATOM 1038 N N . GLN A 1 135 ? 14.656 2.140 -6.463 1.00 70.06 135 GLN A N 1
ATOM 1039 C CA . GLN A 1 135 ? 15.134 1.897 -7.828 1.00 70.06 135 GLN A CA 1
ATOM 1040 C C . GLN A 1 135 ? 14.711 0.554 -8.416 1.00 70.06 135 GLN A C 1
ATOM 1042 O O . GLN A 1 135 ? 14.685 0.383 -9.634 1.00 70.06 135 GLN A O 1
ATOM 1047 N N . GLU A 1 136 ? 14.372 -0.399 -7.549 1.00 62.22 136 GLU A N 1
ATOM 1048 C CA . GLU A 1 136 ? 13.867 -1.695 -7.959 1.00 62.22 136 GLU A CA 1
ATOM 1049 C C . GLU A 1 136 ? 12.435 -1.891 -7.496 1.00 62.22 136 GLU A C 1
ATOM 1051 O O . GLU A 1 136 ? 12.149 -1.888 -6.299 1.00 62.22 136 GLU A O 1
ATOM 1056 N N . PRO A 1 137 ? 11.535 -2.212 -8.417 1.00 48.34 137 PRO A N 1
ATOM 1057 C CA . PRO A 1 137 ? 10.192 -2.640 -8.079 1.00 48.34 137 PRO A CA 1
ATOM 1058 C C . PRO A 1 137 ? 10.143 -4.151 -7.796 1.00 48.34 137 PRO A C 1
ATOM 1060 O O . PRO A 1 137 ? 9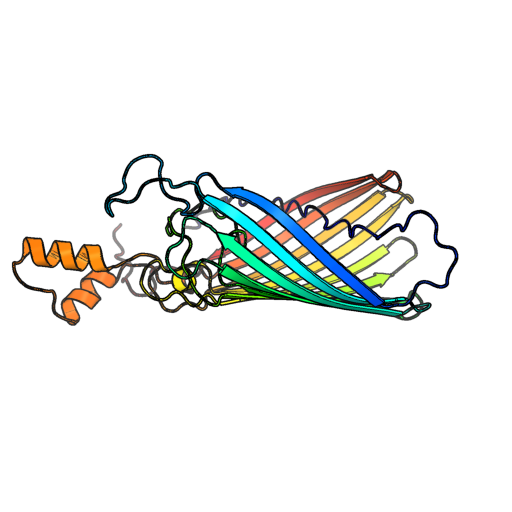.183 -4.832 -8.169 1.00 48.34 137 PRO A O 1
ATOM 1063 N N . TYR A 1 138 ? 11.172 -4.704 -7.145 1.00 39.69 138 TYR A N 1
ATOM 1064 C CA . TYR A 1 138 ? 11.012 -5.987 -6.475 1.00 39.69 138 TYR A CA 1
ATOM 1065 C C . TYR A 1 138 ? 10.256 -5.699 -5.173 1.00 39.69 138 TYR A C 1
ATOM 1067 O O . TYR A 1 138 ? 10.757 -4.973 -4.322 1.00 39.69 138 TYR A O 1
ATOM 1075 N N . LEU A 1 139 ? 9.049 -6.264 -5.037 1.00 41.00 139 LEU A N 1
ATOM 1076 C CA . LEU A 1 139 ? 8.172 -6.190 -3.851 1.00 41.00 139 LEU A CA 1
ATOM 1077 C C . LEU A 1 139 ? 7.277 -4.946 -3.701 1.00 41.00 139 LEU A C 1
ATOM 1079 O O . LEU A 1 139 ? 6.932 -4.600 -2.570 1.00 41.00 139 LEU A O 1
ATOM 1083 N N . ILE A 1 140 ? 6.831 -4.297 -4.784 1.00 45.06 140 ILE A N 1
ATOM 1084 C CA . ILE A 1 140 ? 5.715 -3.344 -4.634 1.00 45.06 140 ILE A CA 1
ATOM 1085 C C . ILE A 1 140 ? 4.362 -4.056 -4.753 1.00 45.06 140 ILE A C 1
ATOM 1087 O O . ILE A 1 140 ? 3.568 -3.842 -3.843 1.00 45.06 140 ILE A O 1
ATOM 1091 N N . GLU A 1 141 ? 4.133 -4.980 -5.709 1.00 43.34 141 GLU A N 1
ATOM 1092 C CA . GLU A 1 141 ? 2.906 -5.811 -5.784 1.00 43.34 141 GLU A CA 1
ATOM 1093 C C . GLU A 1 141 ? 3.109 -7.171 -6.493 1.00 43.34 141 GLU A C 1
ATOM 1095 O O . GLU A 1 141 ? 3.858 -7.277 -7.463 1.00 43.34 141 GLU A O 1
ATOM 1100 N N . LEU A 1 142 ? 2.425 -8.214 -6.000 1.00 31.58 142 LEU A N 1
ATOM 1101 C CA . LEU A 1 142 ? 2.273 -9.544 -6.612 1.00 31.58 142 LEU A CA 1
ATOM 1102 C C . LEU A 1 142 ? 0.897 -9.601 -7.298 1.00 31.58 142 LEU A C 1
ATOM 1104 O O . LEU A 1 142 ? -0.081 -10.042 -6.696 1.00 31.58 142 LEU A O 1
ATOM 1108 N N . THR A 1 143 ? 0.817 -9.151 -8.549 1.00 34.12 143 THR A N 1
ATOM 1109 C CA . THR A 1 143 ? -0.402 -9.242 -9.377 1.00 34.12 143 THR A CA 1
ATOM 1110 C C . THR A 1 143 ? -0.121 -10.189 -10.556 1.00 34.12 143 THR A C 1
ATOM 1112 O O . THR A 1 143 ? 0.955 -10.097 -11.146 1.00 34.12 143 THR A O 1
ATOM 1115 N N . PRO A 1 144 ? -1.018 -11.130 -10.924 1.00 27.62 144 PRO A N 1
ATOM 1116 C CA . PRO A 1 144 ? -0.661 -12.294 -11.747 1.00 27.62 144 PRO A CA 1
ATOM 1117 C C . PRO A 1 144 ? -0.641 -12.039 -13.265 1.00 27.62 144 PRO A C 1
ATOM 1119 O O . PRO A 1 144 ? -0.621 -12.989 -14.048 1.00 27.62 144 PRO A O 1
ATOM 1122 N N . VAL A 1 145 ? -0.643 -10.781 -13.711 1.00 32.38 145 VAL A N 1
ATOM 1123 C CA . VAL A 1 145 ? -0.611 -10.453 -15.143 1.00 32.38 145 VAL A CA 1
ATOM 1124 C C . VAL A 1 145 ? 0.829 -10.146 -15.550 1.00 32.38 145 VAL A C 1
ATOM 1126 O O . VAL A 1 145 ? 1.364 -9.071 -15.297 1.00 32.38 145 VAL A O 1
ATOM 1129 N N . PHE A 1 146 ? 1.466 -11.149 -16.151 1.00 39.28 146 PHE A N 1
ATOM 1130 C CA . PHE A 1 146 ? 2.806 -11.089 -16.722 1.00 39.28 146 PHE A CA 1
ATOM 1131 C C . PHE A 1 146 ? 2.882 -10.074 -17.869 1.00 39.28 146 PHE A C 1
ATOM 1133 O O . PHE A 1 146 ? 2.464 -10.379 -18.984 1.00 39.28 146 PHE A O 1
ATOM 1140 N N . THR A 1 147 ? 3.479 -8.906 -17.636 1.00 36.03 147 THR A N 1
ATOM 1141 C CA . THR A 1 147 ? 3.876 -7.994 -18.730 1.00 36.03 147 THR A CA 1
ATOM 1142 C C . THR A 1 147 ? 5.263 -7.367 -18.563 1.00 36.03 147 THR A C 1
ATOM 1144 O O . THR A 1 147 ? 5.826 -6.914 -19.556 1.00 36.03 147 THR A O 1
ATOM 1147 N N . ALA A 1 148 ? 5.902 -7.450 -17.389 1.00 40.88 148 ALA A N 1
ATOM 1148 C CA . ALA A 1 148 ? 7.289 -7.013 -17.204 1.00 40.88 148 ALA A CA 1
ATOM 1149 C C . ALA A 1 148 ? 8.167 -8.144 -16.637 1.00 40.88 148 ALA A C 1
ATOM 1151 O O . ALA A 1 148 ? 8.329 -8.284 -15.429 1.00 40.88 148 ALA A O 1
ATOM 1152 N N . PHE A 1 149 ? 8.792 -8.933 -17.519 1.00 41.59 149 PHE A N 1
ATOM 1153 C CA . PHE A 1 149 ? 9.814 -9.945 -17.172 1.00 41.59 149 PHE A CA 1
ATOM 1154 C C . PHE A 1 149 ? 11.142 -9.343 -16.677 1.00 41.59 149 PHE A C 1
ATOM 1156 O O . PHE A 1 149 ? 12.183 -9.996 -16.737 1.00 41.59 149 PHE A O 1
ATOM 1163 N N . ARG A 1 150 ? 11.161 -8.066 -16.288 1.00 50.94 150 ARG A N 1
ATOM 1164 C CA . ARG A 1 150 ? 12.396 -7.352 -15.978 1.00 50.94 150 ARG A CA 1
ATOM 1165 C C . ARG A 1 150 ? 12.253 -6.539 -14.707 1.00 50.94 150 ARG A C 1
ATOM 1167 O O . ARG A 1 150 ? 11.310 -5.762 -14.550 1.00 50.94 150 ARG A O 1
ATOM 1174 N N . ARG A 1 151 ? 13.268 -6.647 -13.850 1.00 56.53 151 ARG A N 1
ATOM 1175 C CA . ARG A 1 151 ? 13.696 -5.528 -13.012 1.00 56.53 151 ARG A CA 1
ATOM 1176 C C . ARG A 1 151 ? 14.060 -4.367 -13.941 1.00 56.53 151 ARG A C 1
ATOM 1178 O O . ARG A 1 151 ? 14.990 -4.482 -14.739 1.00 56.53 151 ARG A O 1
ATOM 1185 N N . THR A 1 152 ? 13.280 -3.296 -13.896 1.00 54.50 152 THR A N 1
ATOM 1186 C CA . THR A 1 152 ? 13.545 -2.066 -14.641 1.00 54.50 152 THR A CA 1
ATOM 1187 C C . THR A 1 152 ? 14.101 -1.036 -13.678 1.00 54.50 152 THR A C 1
ATOM 1189 O O . THR A 1 152 ? 13.577 -0.854 -12.582 1.00 54.50 152 THR A O 1
ATOM 1192 N N . LYS A 1 153 ? 15.224 -0.434 -14.076 1.00 62.06 153 LYS A N 1
ATOM 1193 C CA . LYS A 1 153 ? 15.838 0.678 -13.360 1.00 62.06 153 LYS A CA 1
ATOM 1194 C C . LYS A 1 153 ? 14.915 1.883 -13.523 1.00 62.06 153 LYS A C 1
ATOM 1196 O O . LYS A 1 153 ? 14.621 2.236 -14.661 1.00 62.06 153 LYS A O 1
ATOM 1201 N N . GLY A 1 154 ? 14.500 2.486 -12.422 1.00 70.88 154 GLY A N 1
ATOM 1202 C CA . GLY A 1 154 ? 13.684 3.696 -12.439 1.00 70.88 154 GLY A CA 1
ATOM 1203 C C . GLY A 1 154 ? 13.438 4.194 -11.027 1.00 70.88 154 GLY A C 1
ATOM 1204 O O . GLY A 1 154 ? 13.401 3.386 -10.102 1.00 70.88 154 GLY A O 1
ATOM 1205 N N . ASP A 1 155 ? 13.296 5.499 -10.851 1.00 82.81 155 ASP A N 1
ATOM 1206 C CA . ASP A 1 155 ? 13.007 6.083 -9.544 1.00 82.81 155 ASP A CA 1
ATOM 1207 C C . ASP A 1 155 ? 11.500 5.983 -9.275 1.00 82.81 155 ASP A C 1
ATOM 1209 O O . ASP A 1 155 ? 10.713 6.797 -9.738 1.00 82.81 155 ASP A O 1
ATOM 1213 N N . ASN A 1 156 ? 11.087 4.941 -8.550 1.00 84.44 156 ASN A N 1
ATOM 1214 C CA . ASN A 1 156 ? 9.670 4.677 -8.295 1.00 84.44 156 ASN A CA 1
ATOM 1215 C C . ASN A 1 156 ? 9.292 5.144 -6.898 1.00 84.44 156 ASN A C 1
ATOM 1217 O O . ASN A 1 156 ? 10.026 4.871 -5.941 1.00 84.44 156 ASN A O 1
ATOM 1221 N N . ILE A 1 157 ? 8.123 5.759 -6.758 1.00 88.06 157 ILE A N 1
ATOM 1222 C CA . ILE A 1 157 ? 7.594 6.194 -5.471 1.00 88.06 157 ILE A CA 1
ATOM 1223 C C . ILE A 1 157 ? 6.262 5.522 -5.142 1.00 88.06 157 ILE A C 1
ATOM 1225 O O . ILE A 1 157 ? 5.417 5.263 -5.998 1.00 88.06 157 ILE A O 1
ATOM 1229 N N . ARG A 1 158 ? 6.065 5.259 -3.851 1.00 86.50 158 ARG A N 1
ATOM 1230 C CA . ARG A 1 158 ? 4.770 4.907 -3.275 1.00 86.50 158 ARG A CA 1
ATOM 1231 C C . ARG A 1 158 ? 4.577 5.659 -1.973 1.00 86.50 158 ARG A C 1
ATOM 1233 O O . ARG A 1 158 ? 5.393 5.522 -1.065 1.00 86.50 158 ARG A O 1
ATOM 1240 N N . ASN A 1 159 ? 3.475 6.381 -1.848 1.00 91.81 159 ASN A N 1
ATOM 1241 C CA . ASN A 1 159 ? 3.046 6.952 -0.580 1.00 91.81 159 ASN A CA 1
ATOM 1242 C C . ASN A 1 159 ? 1.706 6.351 -0.175 1.00 91.81 159 ASN A C 1
ATOM 1244 O O . ASN A 1 159 ? 0.796 6.318 -0.993 1.00 91.81 159 ASN A O 1
ATOM 1248 N N . THR A 1 160 ? 1.585 5.891 1.066 1.00 93.88 160 THR A N 1
ATOM 1249 C CA . THR A 1 160 ? 0.322 5.421 1.635 1.00 93.88 160 THR A CA 1
ATOM 1250 C C . THR A 1 160 ? 0.039 6.165 2.931 1.00 93.88 160 THR A C 1
ATOM 1252 O O . THR A 1 160 ? 0.679 5.904 3.951 1.00 93.88 160 THR A O 1
ATOM 1255 N N . GLY A 1 161 ? -0.965 7.037 2.895 1.00 94.56 161 GLY A N 1
ATOM 1256 C CA . GLY A 1 161 ? -1.518 7.724 4.055 1.00 94.56 161 GLY A CA 1
ATOM 1257 C C . GLY A 1 161 ? -2.757 7.002 4.581 1.00 94.56 161 GLY A C 1
ATOM 1258 O O . GLY A 1 161 ? -3.615 6.564 3.817 1.00 94.56 161 GLY A O 1
ATOM 1259 N N . THR A 1 162 ? -2.873 6.865 5.897 1.00 97.25 162 THR A N 1
ATOM 1260 C CA . THR A 1 162 ? -4.019 6.257 6.579 1.00 97.25 162 THR A CA 1
ATOM 1261 C C . THR A 1 162 ? -4.466 7.122 7.745 1.00 97.25 162 THR A C 1
ATOM 1263 O O . THR A 1 162 ? -3.681 7.447 8.631 1.00 97.25 162 THR A O 1
ATOM 1266 N N . VAL A 1 163 ? -5.762 7.409 7.793 1.00 97.88 163 VAL A N 1
ATOM 1267 C CA . VAL A 1 163 ? -6.436 8.039 8.929 1.00 97.88 163 VAL A CA 1
ATOM 1268 C C . VAL A 1 163 ? -7.451 7.054 9.480 1.00 97.88 163 VAL A C 1
ATOM 1270 O O . VAL A 1 163 ? -8.289 6.551 8.739 1.00 97.88 163 VAL A O 1
ATOM 1273 N N . THR A 1 164 ? -7.397 6.777 10.778 1.00 98.31 164 THR A N 1
ATOM 1274 C CA . THR A 1 164 ? -8.399 5.977 11.486 1.00 98.31 164 THR A CA 1
ATOM 1275 C C . THR A 1 164 ? -8.975 6.786 12.635 1.00 98.31 164 THR A C 1
ATOM 1277 O O . THR A 1 164 ? -8.250 7.301 13.480 1.00 98.31 164 THR A O 1
ATOM 1280 N N . LEU A 1 165 ? -10.297 6.873 12.675 1.00 98.19 165 LEU A N 1
ATOM 1281 C CA . LEU A 1 165 ? -11.069 7.503 13.732 1.00 98.19 165 LEU A CA 1
ATOM 1282 C C . LEU A 1 165 ? -11.860 6.410 14.438 1.00 98.19 165 LEU A C 1
ATOM 1284 O O . LEU A 1 165 ? -12.600 5.676 13.789 1.00 98.19 165 LEU A O 1
ATOM 1288 N N . THR A 1 166 ? -11.731 6.293 15.754 1.00 98.00 166 THR A N 1
ATOM 1289 C CA . THR A 1 166 ? -12.518 5.346 16.553 1.00 98.00 166 THR A CA 1
ATOM 1290 C C . THR A 1 166 ? -13.277 6.101 17.628 1.00 98.00 166 THR A C 1
ATOM 1292 O O . THR A 1 166 ? -12.675 6.768 18.464 1.00 98.00 166 THR A O 1
ATOM 1295 N N . LYS A 1 167 ? -14.603 5.990 17.619 1.00 98.12 167 LYS A N 1
ATOM 1296 C CA . LYS A 1 167 ? -15.493 6.648 18.574 1.00 98.12 167 LYS A CA 1
ATOM 1297 C C . LYS A 1 167 ? -16.301 5.596 19.337 1.00 98.12 167 LYS A C 1
ATOM 1299 O O . LYS A 1 167 ? -17.177 4.965 18.738 1.00 98.12 167 LYS A O 1
ATOM 1304 N N . PRO A 1 168 ? -16.051 5.399 20.639 1.00 97.06 168 PRO A N 1
ATOM 1305 C CA . PRO A 1 168 ? -16.955 4.642 21.494 1.00 97.06 168 PRO A CA 1
ATOM 1306 C C . PRO A 1 168 ? -18.311 5.350 21.574 1.00 97.06 168 PRO A C 1
ATOM 1308 O O . PRO A 1 168 ? -18.388 6.556 21.807 1.00 97.06 168 PRO A O 1
ATOM 1311 N N . ILE A 1 169 ? -19.385 4.605 21.335 1.00 96.62 169 ILE A N 1
ATOM 1312 C CA . ILE A 1 169 ? -20.769 5.082 21.460 1.00 96.62 169 ILE A CA 1
ATOM 1313 C C . ILE A 1 169 ? -21.360 4.623 22.793 1.00 96.62 169 ILE A C 1
ATOM 1315 O O . ILE A 1 169 ? -22.108 5.359 23.428 1.00 96.62 169 ILE A O 1
ATOM 1319 N N . SER A 1 170 ? -20.999 3.416 23.226 1.00 95.56 170 SER A N 1
ATOM 1320 C CA . SER A 1 170 ? -21.311 2.853 24.539 1.00 95.56 170 SER A CA 1
ATOM 1321 C C . SER A 1 170 ? -20.174 1.934 24.990 1.00 95.56 170 SER A C 1
ATOM 1323 O O . SER A 1 170 ? -19.203 1.741 24.261 1.00 95.56 170 SER A O 1
ATOM 1325 N N . GLU A 1 171 ? -20.300 1.318 26.167 1.00 92.69 171 GLU A N 1
ATOM 1326 C CA . GLU A 1 171 ? -19.310 0.360 26.690 1.00 92.69 171 GLU A CA 1
ATOM 1327 C C . GLU A 1 171 ? -19.034 -0.816 25.742 1.00 92.69 171 GLU A C 1
ATOM 1329 O O . GLU A 1 171 ? -17.938 -1.371 25.732 1.00 92.69 171 GLU A O 1
ATOM 1334 N N . LYS A 1 172 ? -20.033 -1.203 24.940 1.00 96.19 172 LYS A N 1
ATOM 1335 C CA . LYS A 1 172 ? -19.932 -2.335 24.012 1.00 96.19 172 LYS A CA 1
ATOM 1336 C C . LYS A 1 172 ? -19.914 -1.926 22.550 1.00 96.19 172 LYS A C 1
ATOM 1338 O O . LYS A 1 172 ? -19.468 -2.720 21.734 1.00 96.19 172 LYS A O 1
ATOM 1343 N N . LEU A 1 173 ? -20.396 -0.740 22.188 1.00 96.81 173 LEU A N 1
ATOM 1344 C CA . LEU A 1 173 ? -20.521 -0.325 20.793 1.00 96.81 173 LEU A CA 1
ATOM 1345 C C . LEU A 1 173 ? -19.530 0.788 20.462 1.00 96.81 173 LEU A C 1
ATOM 1347 O O . LEU A 1 173 ? -19.474 1.806 21.148 1.00 96.81 173 LEU A O 1
ATOM 1351 N N . SER A 1 174 ? -18.812 0.637 19.355 1.00 97.69 174 SER A N 1
ATOM 1352 C CA . SER A 1 174 ? -17.975 1.690 18.783 1.00 97.69 174 SER A CA 1
ATOM 1353 C C . SER A 1 174 ? -18.181 1.804 17.279 1.00 97.69 174 SER A C 1
ATOM 1355 O O . SER A 1 174 ? -18.564 0.842 16.611 1.00 97.69 174 SER A O 1
ATOM 1357 N N . VAL A 1 175 ? -17.927 2.999 16.757 1.00 98.25 175 VAL A N 1
ATOM 1358 C CA . VAL A 1 175 ? -17.848 3.266 15.321 1.00 98.25 175 VAL A CA 1
ATOM 1359 C C . VAL A 1 175 ? -16.391 3.509 14.963 1.00 98.25 175 VAL A C 1
ATOM 1361 O O . VAL A 1 175 ? -15.698 4.245 15.668 1.00 98.25 175 VAL A O 1
ATOM 1364 N N . GLN A 1 176 ? -15.932 2.922 13.864 1.00 98.38 176 GLN A N 1
ATOM 1365 C CA . GLN A 1 176 ? -14.607 3.162 13.313 1.00 98.38 176 GLN A CA 1
ATOM 1366 C C . GLN A 1 176 ? -14.713 3.628 11.863 1.00 98.38 176 GLN A C 1
ATOM 1368 O O . GLN A 1 176 ? -15.210 2.905 11.009 1.00 98.38 176 GLN A O 1
ATOM 1373 N N . GLY A 1 177 ? -14.232 4.837 11.591 1.00 98.31 177 GLY A N 1
ATOM 1374 C CA . GLY A 1 177 ? -14.014 5.332 10.237 1.00 98.31 177 GLY A CA 1
ATOM 1375 C C . GLY A 1 177 ? -12.545 5.175 9.868 1.00 98.31 177 GLY A C 1
ATOM 1376 O O . GLY A 1 177 ? -11.675 5.473 10.685 1.00 98.31 177 GLY A O 1
ATOM 1377 N N . ARG A 1 178 ? -12.247 4.727 8.653 1.00 98.38 178 ARG A N 1
ATOM 1378 C CA . ARG A 1 178 ? -10.878 4.659 8.139 1.00 98.38 178 ARG A CA 1
ATOM 1379 C C . ARG A 1 178 ? -10.830 5.186 6.715 1.00 98.38 178 ARG A C 1
ATOM 1381 O O . ARG A 1 178 ? -11.660 4.813 5.898 1.00 98.38 178 ARG A O 1
ATOM 1388 N N . TYR A 1 179 ? -9.844 6.019 6.422 1.00 98.12 179 TYR A N 1
ATOM 1389 C CA . TYR A 1 179 ? -9.531 6.480 5.077 1.00 98.12 179 TYR A CA 1
ATOM 1390 C C . TYR A 1 179 ? -8.083 6.132 4.756 1.00 98.12 179 TYR A C 1
ATOM 1392 O O . TYR A 1 179 ? -7.195 6.382 5.569 1.00 98.12 179 TYR A O 1
ATOM 1400 N N . ILE A 1 180 ? -7.860 5.537 3.592 1.00 97.50 180 ILE A N 1
ATOM 1401 C CA . ILE A 1 180 ? -6.548 5.183 3.064 1.00 97.50 180 ILE A CA 1
ATOM 1402 C C . ILE A 1 180 ? -6.424 5.852 1.704 1.00 97.50 180 ILE A C 1
ATOM 1404 O O . ILE A 1 180 ? -7.311 5.707 0.863 1.00 97.50 180 ILE A O 1
ATOM 1408 N N . ASN A 1 181 ? -5.318 6.547 1.484 1.00 96.25 181 ASN A N 1
ATOM 1409 C CA . ASN A 1 181 ? -4.933 7.037 0.174 1.00 96.25 181 ASN A CA 1
ATOM 1410 C C . ASN A 1 181 ? -3.557 6.485 -0.180 1.00 96.25 181 ASN A C 1
ATOM 1412 O O . ASN A 1 181 ? -2.653 6.537 0.649 1.00 96.25 181 ASN A O 1
ATOM 1416 N N . THR A 1 182 ? -3.420 5.934 -1.384 1.00 93.62 182 THR A N 1
ATOM 1417 C CA . THR A 1 182 ? -2.142 5.465 -1.913 1.00 93.62 182 THR A CA 1
ATOM 1418 C C . THR A 1 182 ? -1.872 6.107 -3.261 1.00 93.62 182 THR A C 1
ATOM 1420 O O . THR A 1 182 ? -2.743 6.129 -4.124 1.00 93.62 182 THR A O 1
ATOM 1423 N N . ILE A 1 183 ? -0.661 6.623 -3.430 1.00 93.06 183 ILE A N 1
ATOM 1424 C CA . ILE A 1 183 ? -0.150 7.143 -4.696 1.00 93.06 183 ILE A CA 1
ATOM 1425 C C . ILE A 1 183 ? 1.007 6.250 -5.113 1.00 93.06 183 ILE A C 1
ATOM 1427 O O . ILE A 1 183 ? 1.877 5.964 -4.286 1.00 93.06 183 ILE A O 1
ATOM 1431 N N . LYS A 1 184 ? 1.008 5.807 -6.367 1.00 89.44 184 LYS A N 1
ATOM 1432 C CA . LYS A 1 184 ? 2.092 5.048 -6.990 1.00 89.44 184 LYS A CA 1
ATOM 1433 C C . LYS A 1 184 ? 2.495 5.739 -8.283 1.00 89.44 184 LYS A C 1
ATOM 1435 O O . LYS A 1 184 ? 1.620 6.085 -9.074 1.00 89.44 184 LYS A O 1
ATOM 1440 N N . ASP A 1 185 ? 3.794 5.899 -8.470 1.00 90.12 185 ASP A N 1
ATOM 1441 C CA . ASP A 1 185 ? 4.380 6.528 -9.650 1.00 90.12 185 ASP A CA 1
ATOM 1442 C C . ASP A 1 185 ? 5.707 5.824 -9.969 1.00 90.12 185 ASP A C 1
ATOM 1444 O O . ASP A 1 185 ? 6.573 5.671 -9.099 1.00 90.12 185 ASP A O 1
ATOM 1448 N N . TYR A 1 186 ? 5.808 5.298 -11.183 1.00 87.06 186 TYR A N 1
ATOM 1449 C CA . TYR A 1 186 ? 6.931 4.535 -11.698 1.00 87.06 186 TYR A CA 1
ATOM 1450 C C . TYR A 1 186 ? 7.538 5.270 -12.893 1.00 87.06 186 TYR A C 1
ATOM 1452 O O . TYR A 1 186 ? 6.861 5.571 -13.864 1.00 87.06 186 TYR A O 1
ATOM 1460 N N . ASP A 1 187 ? 8.857 5.432 -12.887 1.00 88.31 187 ASP A N 1
ATOM 1461 C CA . ASP A 1 187 ? 9.596 6.179 -13.919 1.00 88.31 187 ASP A CA 1
ATOM 1462 C C . ASP A 1 187 ? 9.569 5.523 -15.324 1.00 88.31 187 ASP A C 1
ATOM 1464 O O . ASP A 1 187 ? 9.856 6.145 -16.346 1.00 88.31 187 ASP A O 1
ATOM 1468 N N . GLU A 1 188 ? 9.233 4.232 -15.416 1.00 84.06 188 GLU A N 1
ATOM 1469 C CA . GLU A 1 188 ? 9.236 3.512 -16.693 1.00 84.06 188 GLU A CA 1
ATOM 1470 C C . GLU A 1 188 ? 8.069 3.941 -17.597 1.00 84.06 188 GLU A C 1
ATOM 1472 O O . GLU A 1 188 ? 6.916 3.676 -17.273 1.00 84.06 188 GLU A O 1
ATOM 1477 N N . SER A 1 189 ? 8.366 4.471 -18.785 1.00 85.44 189 SER A N 1
ATOM 1478 C CA . SER A 1 189 ? 7.384 4.896 -19.799 1.00 85.44 189 SER A CA 1
ATOM 1479 C C . SER A 1 189 ? 7.341 3.982 -21.035 1.00 85.44 189 SER A C 1
ATOM 1481 O O . SER A 1 189 ? 8.213 3.134 -21.255 1.00 85.44 189 SER A O 1
ATOM 1483 N N . GLY A 1 190 ? 6.307 4.154 -21.854 1.00 83.81 190 GLY A N 1
ATOM 1484 C CA . GLY A 1 190 ? 6.020 3.409 -23.075 1.00 83.81 190 GLY A CA 1
ATOM 1485 C C . GLY A 1 190 ? 4.977 2.304 -22.897 1.00 83.81 190 GLY A C 1
ATOM 1486 O O . GLY A 1 190 ? 4.578 1.935 -21.794 1.00 83.81 190 GLY A O 1
ATOM 1487 N N . GLY A 1 191 ? 4.538 1.719 -24.015 1.00 82.12 191 GLY A N 1
ATOM 1488 C CA . GLY A 1 191 ? 3.564 0.630 -23.985 1.00 82.12 191 GLY A CA 1
ATOM 1489 C C . GLY A 1 191 ? 4.032 -0.543 -23.111 1.00 82.12 191 GLY A C 1
ATOM 1490 O O . GLY A 1 191 ? 5.169 -1.002 -23.214 1.00 82.12 191 GLY A O 1
ATOM 1491 N N . GLY A 1 192 ? 3.158 -1.044 -22.240 1.00 77.31 192 GLY A N 1
ATOM 1492 C CA . GLY A 1 192 ? 3.446 -2.152 -21.327 1.00 77.31 192 GLY A CA 1
ATOM 1493 C C . GLY A 1 192 ? 4.494 -1.855 -20.252 1.00 77.31 192 GLY A C 1
ATOM 1494 O O . GLY A 1 192 ? 5.001 -2.803 -19.650 1.00 77.31 192 GLY A O 1
ATOM 1495 N N . SER A 1 193 ? 4.835 -0.585 -20.028 1.00 82.44 193 SER A N 1
ATOM 1496 C CA . SER A 1 193 ? 5.723 -0.165 -18.946 1.00 82.44 193 SER A CA 1
ATOM 1497 C C . SER A 1 193 ? 5.078 -0.334 -17.569 1.00 82.44 193 SER A C 1
ATOM 1499 O O . SER A 1 193 ? 3.865 -0.519 -17.442 1.00 82.44 193 SER A O 1
ATOM 1501 N N . ARG A 1 194 ? 5.875 -0.231 -16.499 1.00 79.19 194 ARG A N 1
ATOM 1502 C CA . ARG A 1 194 ? 5.332 -0.190 -15.134 1.00 79.19 194 ARG A CA 1
ATOM 1503 C C . ARG A 1 194 ? 4.430 1.013 -14.892 1.00 79.19 194 ARG A C 1
ATOM 1505 O O . ARG A 1 194 ? 3.391 0.801 -14.274 1.00 79.19 194 ARG A O 1
ATOM 1512 N N . SER A 1 195 ? 4.747 2.193 -15.431 1.00 86.25 195 SER A N 1
ATOM 1513 C CA . SER A 1 195 ? 3.844 3.350 -15.347 1.00 86.25 195 SER A CA 1
ATOM 1514 C C . SER A 1 195 ? 2.487 3.037 -15.975 1.00 86.25 195 SER A C 1
ATOM 1516 O O . SER A 1 195 ? 1.440 3.139 -15.332 1.00 86.25 195 SER A O 1
ATOM 1518 N N . ALA A 1 196 ? 2.495 2.486 -17.193 1.00 84.44 196 ALA A N 1
ATOM 1519 C CA . ALA A 1 196 ? 1.286 2.097 -17.912 1.00 84.44 196 ALA A CA 1
ATOM 1520 C C . ALA A 1 196 ? 0.445 1.040 -17.179 1.00 84.44 196 ALA A C 1
ATOM 1522 O O . ALA A 1 196 ? -0.729 0.848 -17.498 1.00 84.44 196 ALA A O 1
ATOM 1523 N N . LEU A 1 197 ? 1.038 0.310 -16.230 1.00 83.12 197 LEU A N 1
ATOM 1524 C CA . LEU A 1 197 ? 0.425 -0.829 -15.557 1.00 83.12 197 LEU A CA 1
ATOM 1525 C C . LEU A 1 197 ? 0.037 -0.564 -14.106 1.00 83.12 197 LEU A C 1
ATOM 1527 O O . LEU A 1 197 ? -0.959 -1.150 -13.671 1.00 83.12 197 LEU A O 1
ATOM 1531 N N . LEU A 1 198 ? 0.789 0.264 -13.385 1.00 84.56 198 LEU A N 1
ATOM 1532 C CA . LEU A 1 198 ? 0.759 0.346 -11.924 1.00 84.56 198 LEU A CA 1
ATOM 1533 C C . LEU A 1 198 ? 0.608 1.774 -11.387 1.00 84.56 198 LEU A C 1
ATOM 1535 O O . LEU A 1 198 ? 0.210 1.917 -10.227 1.00 84.56 198 LEU A O 1
ATOM 1539 N N . ASP A 1 199 ? 0.886 2.806 -12.192 1.00 89.19 199 ASP A N 1
ATOM 1540 C CA . ASP A 1 199 ? 0.704 4.194 -11.763 1.00 89.19 199 ASP A CA 1
ATOM 1541 C C . ASP A 1 199 ? -0.747 4.436 -11.425 1.00 89.19 199 ASP A C 1
ATOM 1543 O O . ASP A 1 199 ? -1.648 4.217 -12.246 1.00 89.19 199 ASP A O 1
ATOM 1547 N N . SER A 1 200 ? -0.972 4.841 -10.184 1.00 91.19 200 SER A N 1
ATOM 1548 C CA . SER A 1 200 ? -2.315 4.905 -9.655 1.00 91.19 200 SER A CA 1
ATOM 1549 C C . SER A 1 200 ? -2.457 5.837 -8.470 1.00 91.19 200 SER A C 1
ATOM 1551 O O . SER A 1 200 ? -1.563 6.029 -7.644 1.00 91.19 200 SER A O 1
ATOM 1553 N N . PHE A 1 201 ? -3.666 6.367 -8.380 1.00 94.69 201 PHE A N 1
ATOM 1554 C CA . PHE A 1 201 ? -4.210 7.065 -7.243 1.00 94.69 201 PHE A CA 1
ATOM 1555 C C . PHE A 1 201 ? -5.356 6.229 -6.676 1.00 94.69 201 PHE A C 1
ATOM 1557 O O . PHE A 1 201 ? -6.437 6.110 -7.257 1.00 94.69 201 PHE A O 1
ATOM 1564 N N . GLU A 1 202 ? -5.091 5.596 -5.541 1.00 93.25 202 GLU A N 1
ATOM 1565 C CA . GLU A 1 202 ? -6.003 4.675 -4.880 1.00 93.25 202 GLU A CA 1
ATOM 1566 C C . GLU A 1 202 ? -6.579 5.325 -3.626 1.00 93.25 202 GLU A C 1
ATOM 1568 O O . GLU A 1 202 ? -5.873 5.916 -2.804 1.00 93.25 202 GLU A O 1
ATOM 1573 N N . GLN A 1 203 ? -7.886 5.199 -3.452 1.00 95.88 203 GLN A N 1
ATOM 1574 C CA . GLN A 1 203 ? -8.605 5.687 -2.289 1.00 95.88 203 GLN A CA 1
ATOM 1575 C C . GLN A 1 203 ? -9.488 4.585 -1.739 1.00 95.88 203 GLN A C 1
ATOM 1577 O O . GLN A 1 203 ? -10.196 3.906 -2.477 1.00 95.88 203 GLN A O 1
ATOM 1582 N N . THR A 1 204 ? -9.480 4.415 -0.425 1.00 96.50 204 THR A N 1
ATOM 1583 C CA . THR A 1 204 ? -10.395 3.510 0.263 1.00 96.50 204 THR A CA 1
ATOM 1584 C C . THR A 1 204 ? -10.939 4.191 1.504 1.00 96.50 204 THR A C 1
ATOM 1586 O O . THR A 1 204 ? -10.178 4.593 2.378 1.00 96.50 204 THR A O 1
ATOM 1589 N N . ALA A 1 205 ? -12.259 4.287 1.607 1.00 97.94 205 ALA A N 1
ATOM 1590 C CA . ALA A 1 205 ? -12.952 4.749 2.801 1.00 97.94 205 ALA A CA 1
ATOM 1591 C C . ALA A 1 205 ? -13.766 3.592 3.380 1.00 97.94 205 ALA A C 1
ATOM 1593 O O . ALA A 1 205 ? -14.507 2.942 2.650 1.00 97.94 205 ALA A O 1
ATOM 1594 N N . SER A 1 206 ? -13.663 3.329 4.678 1.00 97.06 206 SER A N 1
ATOM 1595 C CA . SER A 1 206 ? -14.469 2.318 5.357 1.00 97.06 206 SER A CA 1
ATOM 1596 C C . SER A 1 206 ? -15.109 2.858 6.627 1.00 97.06 206 SER A C 1
ATOM 1598 O O . SER A 1 206 ? -14.534 3.695 7.325 1.00 97.06 206 SER A O 1
ATOM 1600 N N . LEU A 1 207 ? -16.300 2.352 6.928 1.00 98.44 207 LEU A N 1
ATOM 1601 C CA . LEU A 1 207 ? -17.056 2.641 8.136 1.00 98.44 207 LEU A CA 1
ATOM 1602 C C . LEU A 1 207 ? -17.511 1.326 8.767 1.00 98.44 207 LEU A C 1
ATOM 1604 O O . LEU A 1 207 ? -18.263 0.574 8.150 1.00 98.44 207 LEU A O 1
ATOM 1608 N N . ASP A 1 208 ? -17.090 1.094 10.006 1.00 98.19 208 ASP A N 1
ATOM 1609 C CA . ASP A 1 208 ? -17.352 -0.126 10.761 1.00 98.19 208 ASP A CA 1
ATOM 1610 C C . ASP A 1 208 ? -18.135 0.177 12.039 1.00 98.19 208 ASP A C 1
ATOM 1612 O O . ASP A 1 208 ? -17.721 0.991 12.866 1.00 98.19 208 ASP A O 1
ATOM 1616 N N . LEU A 1 209 ? -19.228 -0.550 12.249 1.00 98.44 209 LEU A N 1
ATOM 1617 C CA . LEU A 1 209 ? -19.871 -0.719 13.546 1.00 98.44 209 LEU A CA 1
ATOM 1618 C C . LEU A 1 209 ? -19.263 -1.934 14.238 1.00 98.44 209 LEU A C 1
ATOM 1620 O O . LEU A 1 209 ? -19.248 -3.031 13.679 1.00 98.44 209 LEU A O 1
ATOM 1624 N N . ARG A 1 210 ? -18.769 -1.750 15.462 1.00 97.75 210 ARG A N 1
ATOM 1625 C CA . ARG A 1 210 ? -18.064 -2.788 16.220 1.00 97.75 210 ARG A CA 1
ATOM 1626 C C . ARG A 1 210 ? -18.726 -2.987 17.573 1.00 97.75 210 ARG A C 1
ATOM 1628 O O . ARG A 1 210 ? -18.742 -2.067 18.390 1.00 97.75 210 ARG A O 1
ATOM 1635 N N . TYR A 1 211 ? -19.252 -4.185 17.805 1.00 97.94 211 TYR A N 1
ATOM 1636 C CA . TYR A 1 211 ? -19.955 -4.556 19.028 1.00 97.94 211 TYR A CA 1
ATOM 1637 C C . TYR A 1 211 ? -19.178 -5.617 19.813 1.00 97.94 211 TYR A C 1
ATOM 1639 O O . TYR A 1 211 ? -19.004 -6.744 19.351 1.00 97.94 211 TYR A O 1
ATOM 1647 N N . SER A 1 212 ? -18.719 -5.259 21.008 1.00 96.81 212 SER A N 1
ATOM 1648 C CA . SER A 1 212 ? -18.061 -6.146 21.964 1.00 96.81 212 SER A CA 1
ATOM 1649 C C . SER A 1 212 ? -19.078 -7.131 22.547 1.00 96.81 212 SER A C 1
ATOM 1651 O O . SER A 1 212 ? -19.915 -6.772 23.380 1.00 96.81 212 SER A O 1
ATOM 1653 N N . ILE A 1 213 ? -19.025 -8.379 22.077 1.00 95.12 213 ILE A N 1
ATOM 1654 C CA . ILE A 1 213 ? -19.879 -9.477 22.549 1.00 95.12 213 ILE A CA 1
ATOM 1655 C C . ILE A 1 213 ? -19.366 -9.941 23.917 1.00 95.1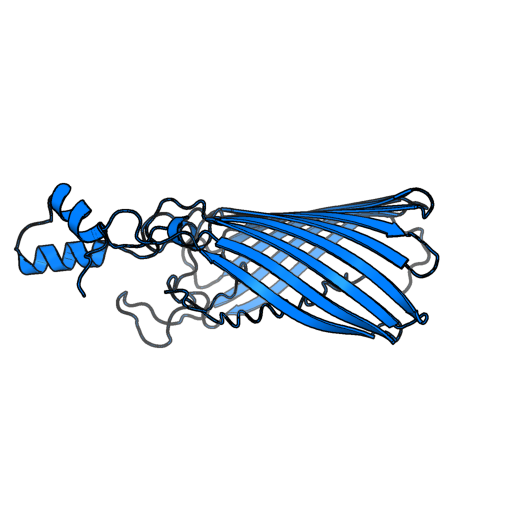2 213 ILE A C 1
ATOM 1657 O O . ILE A 1 213 ? -20.128 -10.062 24.876 1.00 95.12 213 ILE A O 1
ATOM 1661 N N . THR A 1 214 ? -18.054 -10.166 24.000 1.00 93.12 214 THR A N 1
ATOM 1662 C CA . THR A 1 214 ? -17.311 -10.541 25.209 1.00 93.12 214 THR A CA 1
ATOM 1663 C C . THR A 1 214 ? -15.992 -9.768 25.242 1.00 93.12 214 THR A C 1
ATOM 1665 O O . THR A 1 214 ? -15.619 -9.142 24.254 1.00 93.12 214 THR A O 1
ATOM 1668 N N . GLY A 1 215 ? -15.219 -9.868 26.329 1.00 86.44 215 GLY A N 1
ATOM 1669 C CA . GLY A 1 215 ? -13.865 -9.292 26.366 1.00 86.44 215 GLY A CA 1
ATOM 1670 C C . GLY A 1 215 ? -12.910 -9.840 25.289 1.00 86.44 215 GLY A C 1
ATOM 1671 O O . GLY A 1 215 ? -11.886 -9.222 25.011 1.00 86.44 215 GLY A O 1
ATOM 1672 N N . ALA A 1 216 ? -13.242 -10.976 24.663 1.00 92.06 216 ALA A N 1
ATOM 1673 C CA . ALA A 1 216 ? -12.445 -11.601 23.611 1.00 92.06 216 ALA A CA 1
ATOM 1674 C C . ALA A 1 216 ? -13.063 -11.482 22.207 1.00 92.06 216 ALA A C 1
ATOM 1676 O O . ALA A 1 216 ? -12.325 -11.572 21.230 1.00 92.06 216 ALA A O 1
ATOM 1677 N N . ALA A 1 217 ? -14.382 -11.291 22.086 1.00 95.94 217 ALA A N 1
ATOM 1678 C CA . ALA A 1 217 ? -15.113 -11.379 20.822 1.00 95.94 217 ALA A CA 1
ATOM 1679 C C . ALA A 1 217 ? -15.785 -10.053 20.441 1.00 95.94 217 ALA A C 1
ATOM 1681 O O . ALA A 1 217 ? -16.511 -9.465 21.240 1.00 95.94 217 ALA A O 1
ATOM 1682 N N . THR A 1 218 ? -15.611 -9.605 19.198 1.00 97.25 218 THR A N 1
ATOM 1683 C CA . THR A 1 218 ? -16.232 -8.384 18.660 1.00 97.25 218 THR A CA 1
ATOM 1684 C C . THR A 1 218 ? 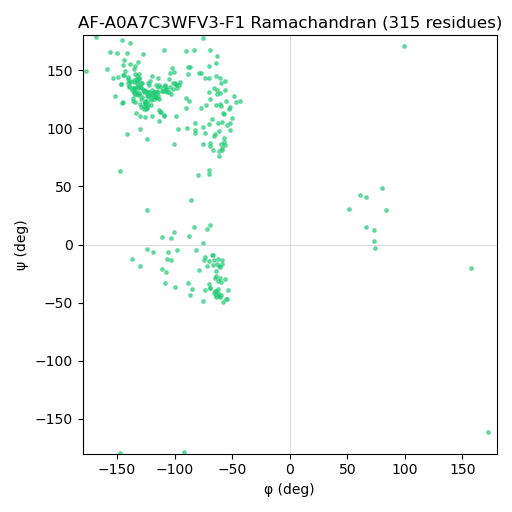-16.918 -8.675 17.330 1.00 97.25 218 THR A C 1
ATOM 1686 O O . THR A 1 218 ? -16.251 -9.050 16.370 1.00 97.25 218 THR A O 1
ATOM 1689 N N . ALA A 1 219 ? -18.234 -8.480 17.255 1.00 97.69 219 ALA A N 1
ATOM 1690 C CA . ALA A 1 219 ? -18.960 -8.469 15.988 1.00 97.69 219 ALA A CA 1
ATOM 1691 C C . ALA A 1 219 ? -18.662 -7.174 15.226 1.00 97.69 219 ALA A C 1
ATOM 1693 O O . ALA A 1 219 ? -18.547 -6.103 15.826 1.00 97.69 219 ALA A O 1
ATOM 1694 N N . VAL A 1 220 ? -18.561 -7.271 13.906 1.00 97.69 220 VAL A N 1
ATOM 1695 C CA . VAL A 1 220 ? -18.298 -6.150 13.006 1.00 97.69 220 VAL A CA 1
ATOM 1696 C C . VAL A 1 220 ? -19.312 -6.175 11.874 1.00 97.69 220 VAL A C 1
ATOM 1698 O O . VAL A 1 220 ? -19.492 -7.208 11.234 1.00 97.69 220 VAL A O 1
ATOM 1701 N N . LEU A 1 221 ? -19.939 -5.033 11.615 1.00 98.44 221 LEU A N 1
ATOM 1702 C CA . LEU A 1 221 ? -20.710 -4.755 10.407 1.00 98.44 221 LEU A CA 1
ATOM 1703 C C . LEU A 1 221 ? -20.061 -3.551 9.730 1.00 98.44 221 LEU A C 1
ATOM 1705 O O . LEU A 1 221 ? -19.895 -2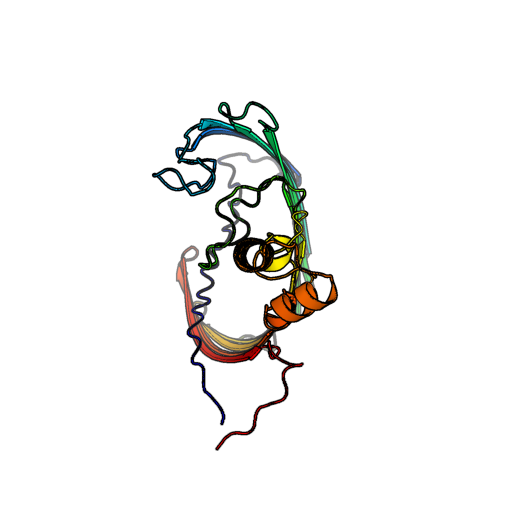.518 10.375 1.00 98.44 221 LEU A O 1
ATOM 1709 N N . GLY A 1 222 ? -19.673 -3.687 8.469 1.00 97.94 222 GLY A N 1
ATOM 1710 C CA . GLY A 1 222 ? -18.865 -2.691 7.784 1.00 97.94 222 GLY A CA 1
ATOM 1711 C C . GLY A 1 222 ? -19.292 -2.436 6.350 1.00 97.94 222 GLY A C 1
ATOM 1712 O O . GLY A 1 222 ? -19.885 -3.285 5.678 1.00 97.94 222 GLY A O 1
ATOM 1713 N N . TYR A 1 223 ? -18.957 -1.237 5.894 1.00 97.88 223 TYR A N 1
ATOM 1714 C CA . TYR A 1 223 ? -19.040 -0.817 4.506 1.00 97.88 223 TYR A CA 1
ATOM 1715 C C . TYR A 1 223 ? -17.709 -0.199 4.088 1.00 97.88 223 TYR A C 1
ATOM 1717 O O . TYR A 1 223 ? -17.114 0.572 4.841 1.00 97.88 223 TYR A O 1
ATOM 1725 N N . GLN A 1 224 ? -17.262 -0.513 2.879 1.00 97.88 224 GLN A N 1
ATOM 1726 C CA . GLN A 1 224 ? -16.059 0.033 2.278 1.00 97.88 224 GLN A CA 1
ATOM 1727 C C . GLN A 1 224 ? -16.354 0.529 0.862 1.00 97.88 224 GLN A C 1
ATOM 1729 O O . GLN A 1 224 ? -16.903 -0.191 0.034 1.00 97.88 224 GLN A O 1
ATOM 1734 N N . PHE A 1 225 ? -15.940 1.758 0.592 1.00 97.06 225 PHE A N 1
ATOM 1735 C CA . PHE A 1 225 ? -15.847 2.349 -0.731 1.00 97.06 225 PHE A CA 1
ATOM 1736 C C . PHE A 1 225 ? -14.387 2.322 -1.185 1.00 97.06 225 PHE A C 1
ATOM 1738 O O . PHE A 1 225 ? -13.504 2.703 -0.415 1.00 97.06 225 PHE A O 1
ATOM 1745 N N . GLY A 1 226 ? -14.132 1.895 -2.417 1.00 94.69 226 GLY A N 1
ATOM 1746 C CA . GLY A 1 226 ? -12.809 1.905 -3.033 1.00 94.69 226 GLY A CA 1
ATOM 1747 C C . GLY A 1 226 ? -12.847 2.577 -4.399 1.00 94.69 226 GLY A C 1
ATOM 1748 O O . GLY A 1 226 ? -13.770 2.344 -5.173 1.00 94.69 226 GLY A O 1
ATOM 1749 N N . ARG A 1 227 ? -11.838 3.382 -4.716 1.00 93.62 227 ARG A N 1
ATOM 1750 C CA . ARG A 1 227 ? -11.632 3.965 -6.041 1.00 93.62 227 ARG A CA 1
ATOM 1751 C C . ARG A 1 227 ? -10.175 3.798 -6.422 1.00 93.62 227 ARG A C 1
ATOM 1753 O O . ARG A 1 227 ? -9.295 4.124 -5.630 1.00 93.62 227 ARG A O 1
ATOM 1760 N N . ILE A 1 228 ? -9.939 3.307 -7.626 1.00 91.56 228 ILE A N 1
ATOM 1761 C CA . ILE A 1 228 ? -8.609 3.180 -8.200 1.00 91.56 228 ILE A CA 1
ATOM 1762 C C . ILE A 1 228 ? -8.617 3.932 -9.520 1.00 91.56 228 ILE A C 1
ATOM 1764 O O . ILE A 1 228 ? -9.360 3.586 -10.441 1.00 91.56 228 ILE A O 1
ATOM 1768 N N . GLU A 1 229 ? -7.787 4.961 -9.601 1.00 93.31 229 GLU A N 1
ATOM 1769 C CA . GLU A 1 229 ? -7.579 5.735 -10.814 1.00 93.31 229 GLU A CA 1
ATOM 1770 C C . GLU A 1 229 ? -6.168 5.487 -11.298 1.00 93.31 229 GLU A C 1
ATOM 1772 O O . GLU A 1 229 ? -5.210 5.841 -10.625 1.00 93.31 229 GLU A O 1
ATOM 1777 N N . MET A 1 230 ? -6.037 4.857 -12.454 1.00 89.12 230 MET A N 1
ATOM 1778 C CA . MET A 1 230 ? -4.755 4.731 -13.113 1.00 89.12 230 MET A CA 1
ATOM 1779 C C . MET A 1 230 ? -4.330 6.101 -13.640 1.00 89.12 230 MET A C 1
ATOM 1781 O O . MET A 1 230 ? -5.124 6.790 -14.289 1.00 89.12 230 MET A O 1
ATOM 1785 N N . THR A 1 231 ? -3.090 6.482 -13.362 1.00 90.69 231 THR A N 1
ATOM 1786 C CA . THR A 1 231 ? -2.538 7.794 -13.727 1.00 90.69 231 THR A CA 1
ATOM 1787 C C . THR A 1 231 ? -1.546 7.728 -14.885 1.00 90.69 231 THR A C 1
ATOM 1789 O O . THR A 1 231 ? -1.255 8.769 -15.465 1.00 90.69 231 THR A O 1
ATOM 1792 N N . GLY A 1 232 ? -1.093 6.531 -15.275 1.00 85.75 232 GLY A N 1
ATOM 1793 C CA . GLY A 1 232 ? -0.297 6.343 -16.492 1.00 85.75 232 GLY A CA 1
ATOM 1794 C C . GLY A 1 232 ? -1.088 6.692 -17.763 1.00 85.75 232 GLY A C 1
ATOM 1795 O O . GLY A 1 232 ? -2.295 6.451 -17.852 1.00 85.75 232 GLY A O 1
ATOM 1796 N N . ASP A 1 233 ? -0.418 7.243 -18.769 1.00 81.88 233 ASP A N 1
ATOM 1797 C CA . ASP A 1 233 ? -1.017 7.704 -20.034 1.00 81.88 233 ASP A CA 1
ATOM 1798 C C . ASP A 1 233 ? -0.734 6.778 -21.235 1.00 81.88 233 ASP A C 1
ATOM 1800 O O . ASP A 1 233 ? -1.338 6.920 -22.311 1.00 81.88 233 ASP A O 1
ATOM 1804 N N . ASP A 1 234 ? 0.113 5.776 -21.010 1.00 86.56 234 ASP A N 1
ATOM 1805 C CA . ASP A 1 234 ? 0.557 4.782 -21.975 1.00 86.56 234 ASP A CA 1
ATOM 1806 C C . ASP A 1 234 ? -0.409 3.596 -22.173 1.00 86.56 234 ASP A C 1
ATOM 1808 O O . ASP A 1 234 ? -1.366 3.347 -21.424 1.00 86.56 234 ASP A O 1
ATOM 1812 N N . PHE A 1 235 ? -0.145 2.831 -23.235 1.00 85.38 235 PHE A N 1
ATOM 1813 C CA . PHE A 1 235 ? -0.836 1.578 -23.523 1.00 85.38 235 PHE A CA 1
ATOM 1814 C C . PHE A 1 235 ? -0.446 0.483 -22.526 1.00 85.38 235 PHE A C 1
ATOM 1816 O O . PHE A 1 235 ? 0.718 0.330 -22.174 1.00 85.38 235 PHE A O 1
ATOM 1823 N N . VAL A 1 236 ? -1.402 -0.369 -22.149 1.00 82.62 236 VAL A N 1
ATOM 1824 C CA . VAL A 1 236 ? -1.180 -1.498 -21.217 1.00 82.62 236 VAL A CA 1
ATOM 1825 C C . VAL A 1 236 ? -0.243 -2.566 -21.813 1.00 82.62 236 VAL A C 1
ATOM 1827 O O . VAL A 1 236 ? 0.273 -3.427 -21.104 1.00 82.62 236 VAL A O 1
ATOM 1830 N N . PHE A 1 237 ? 0.023 -2.506 -23.119 1.00 79.69 237 PHE A N 1
ATOM 1831 C CA . PHE A 1 237 ? 1.008 -3.329 -23.811 1.00 79.69 237 PHE A CA 1
ATOM 1832 C C . PHE A 1 237 ? 1.749 -2.533 -24.890 1.00 79.69 237 PHE A C 1
ATOM 1834 O O . PHE A 1 237 ? 1.296 -1.471 -25.305 1.00 79.69 237 PHE A O 1
ATOM 1841 N N . LYS A 1 238 ? 2.876 -3.069 -25.364 1.00 82.50 238 LYS A N 1
ATOM 1842 C CA . LYS A 1 238 ? 3.717 -2.501 -26.431 1.00 82.50 238 LYS A CA 1
ATOM 1843 C C . LYS A 1 238 ? 3.006 -2.532 -27.783 1.00 82.50 238 LYS A C 1
ATOM 1845 O O . LYS A 1 238 ? 2.867 -3.629 -28.304 1.00 82.50 238 LYS A O 1
ATOM 1850 N N . PRO A 1 239 ? 2.530 -1.424 -28.379 1.00 80.75 239 PRO A N 1
ATOM 1851 C CA . PRO A 1 239 ? 1.852 -1.473 -29.679 1.00 80.75 239 PRO A CA 1
ATOM 1852 C C . PRO A 1 239 ? 2.813 -1.713 -30.856 1.00 80.75 239 PRO A C 1
ATOM 1854 O O . PRO A 1 239 ? 2.363 -1.976 -31.969 1.00 80.75 239 PRO A O 1
ATOM 1857 N N . GLU A 1 240 ? 4.127 -1.629 -30.639 1.00 84.25 240 GLU A N 1
ATOM 1858 C CA . GLU A 1 240 ? 5.145 -1.665 -31.691 1.00 84.25 240 GLU A CA 1
ATOM 1859 C C . GLU A 1 240 ? 5.126 -2.971 -32.496 1.00 84.25 240 GLU A C 1
ATOM 1861 O O . GLU A 1 240 ? 5.395 -2.937 -33.696 1.00 84.25 240 GLU A O 1
ATOM 1866 N N . PHE A 1 241 ? 4.696 -4.094 -31.901 1.00 79.81 241 PHE A N 1
ATOM 1867 C CA . PHE A 1 241 ? 4.554 -5.358 -32.639 1.00 79.81 241 PHE A CA 1
ATOM 1868 C C . PHE A 1 241 ? 3.567 -5.249 -33.811 1.00 79.81 241 PHE A C 1
ATOM 1870 O O . PHE A 1 241 ? 3.757 -5.901 -34.837 1.00 79.81 241 PHE A O 1
ATOM 1877 N N . LEU A 1 242 ? 2.528 -4.414 -33.689 1.00 85.50 242 LEU A N 1
ATOM 1878 C CA . LEU A 1 242 ? 1.566 -4.181 -34.769 1.00 85.50 242 LEU A CA 1
ATOM 1879 C C . LEU A 1 242 ? 2.205 -3.387 -35.907 1.00 85.50 242 LEU A C 1
ATOM 1881 O O . LEU A 1 242 ? 1.878 -3.597 -37.073 1.00 85.50 242 LEU A O 1
ATOM 1885 N N . PHE A 1 243 ? 3.121 -2.476 -35.580 1.00 89.00 243 PHE A N 1
ATOM 1886 C CA . PHE A 1 243 ? 3.817 -1.657 -36.569 1.00 89.00 243 PHE A CA 1
ATOM 1887 C C . PHE A 1 243 ? 4.857 -2.478 -37.330 1.00 89.00 243 PHE A C 1
ATOM 1889 O O . PHE A 1 243 ? 4.964 -2.344 -38.552 1.00 89.00 243 PHE A O 1
ATOM 1896 N N . ASP A 1 244 ? 5.563 -3.369 -36.635 1.00 87.44 244 ASP A N 1
ATOM 1897 C CA . ASP A 1 244 ? 6.503 -4.308 -37.246 1.00 87.44 244 ASP A CA 1
ATOM 1898 C C . ASP A 1 244 ? 5.772 -5.279 -38.176 1.00 87.44 244 ASP A C 1
ATOM 1900 O O . ASP A 1 244 ? 6.169 -5.458 -39.329 1.00 87.44 244 ASP A O 1
ATOM 1904 N N . GLN A 1 245 ? 4.641 -5.836 -37.729 1.00 87.50 245 GLN A N 1
ATOM 1905 C CA . GLN A 1 245 ? 3.812 -6.716 -38.553 1.00 87.50 245 GLN A CA 1
ATOM 1906 C C . GLN A 1 245 ? 3.250 -5.990 -39.786 1.00 87.50 245 GLN A C 1
ATOM 1908 O O . GLN A 1 245 ? 3.265 -6.541 -40.891 1.00 87.50 245 GLN A O 1
ATOM 1913 N N . PHE A 1 246 ? 2.794 -4.743 -39.630 1.00 91.69 246 PHE A N 1
ATOM 1914 C CA . PHE A 1 246 ? 2.339 -3.916 -40.749 1.00 91.69 246 PHE A CA 1
ATOM 1915 C C . PHE A 1 246 ? 3.460 -3.681 -41.768 1.00 91.69 246 PHE A C 1
ATOM 1917 O O . PHE A 1 246 ? 3.251 -3.843 -42.971 1.00 91.69 246 PHE A O 1
ATOM 1924 N N . THR A 1 247 ? 4.660 -3.345 -41.291 1.00 94.06 247 THR A N 1
ATOM 1925 C CA . THR A 1 247 ? 5.827 -3.081 -42.144 1.00 94.06 247 THR A CA 1
ATOM 1926 C C . THR A 1 247 ? 6.266 -4.344 -42.881 1.00 94.06 247 THR A C 1
ATOM 1928 O O . THR A 1 247 ? 6.515 -4.292 -44.083 1.00 94.06 247 THR A O 1
ATOM 1931 N N . ALA A 1 248 ? 6.276 -5.496 -42.204 1.00 93.00 248 ALA A N 1
ATOM 1932 C CA . ALA A 1 248 ? 6.580 -6.789 -42.817 1.00 93.00 248 ALA A CA 1
ATOM 1933 C C . ALA A 1 248 ? 5.569 -7.186 -43.907 1.00 93.00 248 ALA A C 1
ATOM 1935 O O . ALA A 1 248 ? 5.935 -7.840 -44.878 1.00 93.00 248 ALA A O 1
ATOM 1936 N N . THR A 1 249 ? 4.306 -6.774 -43.761 1.00 94.00 249 THR A N 1
ATOM 1937 C CA . THR A 1 249 ? 3.229 -7.111 -44.706 1.00 94.00 249 THR A CA 1
ATOM 1938 C C . THR A 1 249 ? 3.178 -6.158 -45.901 1.00 94.00 249 THR A C 1
ATOM 1940 O O . THR A 1 249 ? 2.902 -6.580 -47.019 1.00 94.00 249 THR A O 1
ATOM 1943 N N . THR A 1 250 ? 3.423 -4.865 -45.678 1.00 93.50 250 THR A N 1
ATOM 1944 C CA . THR A 1 250 ? 3.236 -3.816 -46.698 1.00 93.50 250 THR A CA 1
ATOM 1945 C C . THR A 1 250 ? 4.538 -3.336 -47.337 1.00 93.50 250 THR A C 1
ATOM 1947 O O . THR A 1 250 ? 4.499 -2.639 -48.347 1.00 93.50 250 THR A O 1
ATOM 1950 N N . GLY A 1 251 ? 5.692 -3.678 -46.758 1.00 94.69 251 GLY A N 1
ATOM 1951 C CA . GLY A 1 251 ? 7.002 -3.187 -47.190 1.00 94.69 251 GLY A CA 1
ATOM 1952 C C . GLY A 1 251 ? 7.271 -1.719 -46.837 1.00 94.69 251 GLY A C 1
ATOM 1953 O O . GLY A 1 251 ? 8.323 -1.193 -47.193 1.00 94.69 251 GLY A O 1
ATOM 1954 N N . THR A 1 252 ? 6.353 -1.049 -46.132 1.00 94.62 252 THR A N 1
ATOM 1955 C CA . THR A 1 252 ? 6.471 0.365 -45.752 1.00 94.62 252 THR A CA 1
ATOM 1956 C C . THR A 1 252 ? 6.082 0.584 -44.288 1.00 94.62 252 THR A C 1
ATOM 1958 O O . THR A 1 252 ? 5.114 -0.025 -43.831 1.00 94.62 252 THR A O 1
ATOM 1961 N N . PRO A 1 253 ? 6.770 1.468 -43.542 1.00 93.12 253 PRO A N 1
ATOM 1962 C CA . PRO A 1 253 ? 6.352 1.827 -42.191 1.00 93.12 253 PRO A CA 1
ATOM 1963 C C . PRO A 1 253 ? 4.947 2.455 -42.175 1.00 93.12 253 PRO A C 1
ATOM 1965 O O . PRO A 1 253 ? 4.627 3.243 -43.070 1.00 93.12 253 PRO A O 1
ATOM 1968 N N . PRO A 1 254 ? 4.113 2.180 -41.155 1.00 92.69 254 PRO A N 1
ATOM 1969 C CA . PRO A 1 254 ? 2.787 2.778 -41.064 1.00 92.69 254 PRO A CA 1
ATOM 1970 C C . PRO A 1 254 ? 2.878 4.296 -40.862 1.00 92.69 254 PRO A C 1
ATOM 1972 O O . PRO A 1 254 ? 3.616 4.793 -40.004 1.00 92.69 254 PRO A O 1
ATOM 1975 N N . THR A 1 255 ? 2.069 5.035 -41.619 1.00 94.88 255 THR A N 1
ATOM 1976 C CA . THR A 1 255 ? 1.849 6.478 -41.431 1.00 94.88 255 THR A CA 1
ATOM 1977 C C . THR A 1 255 ? 1.210 6.770 -40.062 1.00 94.88 255 THR A C 1
ATOM 1979 O O . THR A 1 255 ? 0.607 5.875 -39.463 1.00 94.88 255 THR A O 1
ATOM 1982 N N . PRO A 1 256 ? 1.260 8.015 -39.545 1.00 92.56 256 PRO A N 1
ATOM 1983 C CA . PRO A 1 256 ? 0.617 8.367 -38.273 1.00 92.56 256 PRO A CA 1
ATOM 1984 C C . PRO A 1 256 ? -0.874 7.996 -38.199 1.00 92.56 256 PRO A C 1
ATOM 1986 O O . PRO A 1 256 ? -1.328 7.484 -37.178 1.00 92.56 256 PRO A O 1
ATOM 1989 N N . ALA A 1 257 ? -1.621 8.171 -39.296 1.00 90.62 257 ALA A N 1
ATOM 1990 C CA . ALA A 1 257 ? -3.032 7.789 -39.370 1.00 90.62 257 ALA A CA 1
ATOM 1991 C C . ALA A 1 257 ? -3.231 6.266 -39.258 1.00 90.62 257 ALA A C 1
ATOM 1993 O O . ALA A 1 257 ? -4.132 5.803 -38.561 1.00 90.62 257 ALA A O 1
ATOM 1994 N N . GLN A 1 258 ? -2.358 5.475 -39.889 1.00 91.88 258 GLN A N 1
ATOM 1995 C CA . GLN A 1 258 ? -2.388 4.014 -39.783 1.00 91.88 258 GLN A CA 1
ATOM 1996 C C . GLN A 1 258 ? -1.983 3.536 -38.386 1.00 91.88 258 GLN A C 1
ATOM 1998 O O . GLN A 1 258 ? -2.604 2.614 -37.868 1.00 91.88 258 GLN A O 1
ATOM 2003 N N . LYS A 1 259 ? -1.008 4.183 -37.732 1.00 89.44 259 LYS A N 1
ATOM 2004 C CA . LYS A 1 259 ? -0.667 3.884 -36.330 1.00 89.44 259 LYS A CA 1
ATOM 2005 C C . LYS A 1 259 ? -1.852 4.145 -35.401 1.00 89.44 259 LYS A C 1
ATOM 2007 O O . LYS A 1 259 ? -2.157 3.304 -34.560 1.00 89.44 259 LYS A O 1
ATOM 2012 N N . ALA A 1 260 ? -2.550 5.266 -35.577 1.00 85.88 260 ALA A N 1
ATOM 2013 C CA . ALA A 1 260 ? -3.764 5.562 -34.818 1.00 85.88 260 ALA A CA 1
ATOM 2014 C C . ALA A 1 260 ? -4.850 4.492 -35.037 1.00 85.88 260 ALA A C 1
ATOM 2016 O O . ALA A 1 260 ? -5.430 4.004 -34.073 1.00 85.88 260 ALA A O 1
ATOM 2017 N N . ALA A 1 261 ? -5.069 4.055 -36.281 1.00 86.19 261 ALA A N 1
ATOM 2018 C CA . ALA A 1 261 ? -6.027 2.992 -36.591 1.00 86.19 261 ALA A CA 1
ATOM 2019 C C . ALA A 1 261 ? -5.641 1.632 -35.976 1.00 86.19 261 ALA A C 1
ATOM 2021 O O . ALA A 1 261 ? -6.485 0.965 -35.386 1.00 86.19 261 ALA A O 1
ATOM 2022 N N . LEU A 1 262 ? -4.364 1.243 -36.058 1.00 87.25 262 LEU A N 1
ATOM 2023 C CA . LEU A 1 262 ? -3.847 -0.002 -35.471 1.00 87.25 262 LEU A CA 1
ATOM 2024 C C . LEU A 1 262 ? -3.944 -0.010 -33.938 1.00 87.25 262 LEU A C 1
ATOM 2026 O O . LEU A 1 262 ? -4.064 -1.072 -33.336 1.00 87.25 262 LEU A O 1
ATOM 2030 N N . THR A 1 263 ? -3.913 1.166 -33.306 1.00 85.44 263 THR A N 1
ATOM 2031 C CA . THR A 1 263 ? -3.958 1.310 -31.843 1.00 85.44 263 THR A CA 1
ATOM 2032 C C . THR A 1 263 ? -5.344 1.630 -31.281 1.00 85.44 263 THR A C 1
ATOM 2034 O O . THR A 1 263 ? -5.521 1.624 -30.065 1.00 85.44 263 THR A O 1
ATOM 2037 N N . ALA A 1 264 ? -6.351 1.840 -32.134 1.00 82.00 264 ALA A N 1
ATOM 2038 C CA . ALA A 1 264 ? -7.685 2.309 -31.744 1.00 82.00 264 ALA A CA 1
ATOM 2039 C C . ALA A 1 264 ? -8.472 1.354 -30.820 1.00 82.00 264 ALA A C 1
ATOM 2041 O O . ALA A 1 264 ? -9.446 1.772 -30.201 1.00 82.00 264 ALA A O 1
ATOM 2042 N N . GLY A 1 265 ? -8.067 0.084 -30.716 1.00 77.06 265 GLY A N 1
ATOM 2043 C CA . GLY A 1 265 ? -8.674 -0.917 -29.827 1.00 77.06 265 GLY A CA 1
ATOM 2044 C C . GLY A 1 265 ? -7.781 -1.351 -28.663 1.00 77.06 265 GLY A C 1
ATOM 2045 O O . GLY A 1 265 ? -8.110 -2.309 -27.966 1.00 77.06 265 GLY A O 1
ATOM 2046 N N . ILE A 1 266 ? -6.631 -0.701 -28.482 1.00 80.50 266 ILE A N 1
ATOM 2047 C CA . ILE A 1 266 ? -5.662 -1.069 -27.453 1.00 80.50 266 ILE A CA 1
ATOM 2048 C C . ILE A 1 266 ? -6.026 -0.355 -26.149 1.00 80.50 266 ILE A C 1
ATOM 2050 O O . ILE A 1 266 ? -6.068 0.878 -26.139 1.00 80.50 266 ILE A O 1
ATOM 2054 N N . PRO A 1 267 ? -6.244 -1.085 -25.039 1.00 82.12 267 PRO A N 1
ATOM 2055 C CA . PRO A 1 267 ? -6.512 -0.463 -23.755 1.00 82.12 267 PRO A CA 1
ATOM 2056 C C . PRO A 1 267 ? -5.313 0.372 -23.293 1.00 82.12 267 PRO A C 1
ATOM 2058 O O . PRO A 1 267 ? -4.159 -0.073 -23.304 1.00 82.12 267 PRO A O 1
ATOM 2061 N N . ARG A 1 268 ? -5.613 1.586 -22.849 1.00 85.25 268 ARG A N 1
ATOM 2062 C CA . ARG A 1 268 ? -4.726 2.469 -22.093 1.00 85.25 268 ARG A CA 1
ATOM 2063 C C . ARG A 1 268 ? -4.891 2.227 -20.601 1.00 85.25 268 ARG A C 1
ATOM 2065 O O . ARG A 1 268 ? -5.840 1.569 -20.168 1.00 85.25 268 ARG A O 1
ATOM 2072 N N . SER A 1 269 ? -3.965 2.755 -19.807 1.00 83.75 269 SER A N 1
ATOM 2073 C CA . SER A 1 269 ? -3.983 2.541 -18.359 1.00 83.75 269 SER A CA 1
ATOM 2074 C C . SER A 1 269 ? -5.327 2.935 -17.728 1.00 83.75 269 SER A C 1
ATOM 2076 O O . SER A 1 269 ? -5.936 2.122 -17.031 1.00 83.75 269 SER A O 1
ATOM 2078 N N . ASN A 1 270 ? -5.859 4.114 -18.075 1.00 83.38 270 ASN A N 1
ATOM 2079 C CA . ASN A 1 270 ? -7.125 4.652 -17.554 1.00 83.38 270 ASN A CA 1
ATOM 2080 C C . ASN A 1 270 ? -8.376 3.801 -17.856 1.00 83.38 270 ASN A C 1
ATOM 2082 O O . ASN A 1 270 ? -9.386 3.919 -17.158 1.00 83.38 270 ASN A O 1
ATOM 2086 N N . ASN A 1 271 ? -8.324 2.895 -18.839 1.00 83.94 271 ASN A N 1
ATOM 2087 C CA . ASN A 1 271 ? -9.400 1.937 -19.098 1.00 83.94 271 ASN A CA 1
ATOM 2088 C C . ASN A 1 271 ? -9.551 0.893 -17.977 1.00 83.94 271 ASN A C 1
ATOM 2090 O O . ASN A 1 271 ? -10.501 0.118 -17.986 1.00 83.94 271 ASN A O 1
ATOM 2094 N N . ARG A 1 272 ? -8.617 0.844 -17.020 1.00 85.62 272 ARG A N 1
ATOM 2095 C CA . ARG A 1 272 ? -8.645 -0.067 -15.865 1.00 85.62 272 ARG A CA 1
ATOM 2096 C C . ARG A 1 272 ? -9.069 0.622 -14.568 1.00 85.62 272 ARG A C 1
ATOM 2098 O O . ARG A 1 272 ? -9.047 -0.016 -13.513 1.00 85.62 272 ARG A O 1
ATOM 2105 N N . ASN A 1 273 ? -9.468 1.894 -14.640 1.00 88.31 273 ASN A N 1
ATOM 2106 C CA . ASN A 1 273 ? -10.043 2.600 -13.502 1.00 88.31 273 ASN A CA 1
ATOM 2107 C C . ASN A 1 273 ? -11.257 1.832 -12.990 1.00 88.31 273 ASN A C 1
ATOM 2109 O O . ASN A 1 273 ? -12.044 1.291 -13.773 1.00 88.31 273 ASN A O 1
ATOM 2113 N N . ASN A 1 274 ? -11.400 1.777 -11.673 1.00 87.25 274 ASN A N 1
ATOM 2114 C CA . ASN A 1 274 ? -12.522 1.094 -11.062 1.00 87.25 274 ASN A CA 1
ATOM 2115 C C . ASN A 1 274 ? -13.011 1.790 -9.801 1.00 87.25 274 ASN A C 1
ATOM 2117 O O . ASN A 1 274 ? -12.311 2.574 -9.154 1.00 87.25 274 ASN A O 1
ATOM 2121 N N . LEU A 1 275 ? -14.255 1.476 -9.481 1.00 93.50 275 LEU A N 1
ATOM 2122 C CA . LEU A 1 275 ? -14.964 1.949 -8.315 1.00 93.50 275 LEU A CA 1
ATOM 2123 C C . LEU A 1 275 ? -15.658 0.749 -7.684 1.00 93.50 275 LEU A C 1
ATOM 2125 O O . LEU A 1 275 ? -16.295 -0.041 -8.372 1.00 93.50 275 LEU A O 1
ATOM 2129 N N . SER A 1 276 ? -15.504 0.573 -6.378 1.00 91.25 276 SER A N 1
ATOM 2130 C CA . SER A 1 276 ? -15.987 -0.602 -5.663 1.00 91.25 276 SER A CA 1
ATOM 2131 C C . SER A 1 276 ? -16.736 -0.242 -4.388 1.00 91.25 276 SER A C 1
ATOM 2133 O O . SER A 1 276 ? -16.401 0.703 -3.674 1.00 91.25 276 SER A O 1
ATOM 2135 N N . HIS A 1 277 ? -17.750 -1.048 -4.101 1.00 94.31 277 HIS A N 1
ATOM 2136 C CA . HIS A 1 277 ? -18.572 -1.012 -2.904 1.00 94.31 277 HIS A CA 1
ATOM 2137 C C . HIS A 1 277 ? -18.540 -2.396 -2.268 1.00 94.31 277 HIS A C 1
ATOM 2139 O O . HIS A 1 277 ? -18.905 -3.378 -2.911 1.00 94.31 277 HIS A O 1
ATOM 2145 N N . TYR A 1 278 ? -18.126 -2.490 -1.012 1.00 94.88 278 TYR A N 1
ATOM 2146 C CA . TYR A 1 278 ? -18.049 -3.749 -0.284 1.00 94.88 278 TYR A CA 1
ATOM 2147 C C . TYR A 1 278 ? -18.808 -3.644 1.034 1.00 94.88 278 TYR A C 1
ATOM 2149 O O . TYR A 1 278 ? -18.477 -2.825 1.887 1.00 94.88 278 TYR A O 1
ATOM 2157 N N . PHE A 1 279 ? -19.827 -4.482 1.203 1.00 96.75 279 PHE A N 1
ATOM 2158 C CA . PHE A 1 279 ? -20.578 -4.619 2.449 1.00 96.75 279 PHE A CA 1
ATOM 2159 C C . PHE A 1 279 ? -20.198 -5.935 3.105 1.00 96.75 279 PHE A C 1
ATOM 2161 O O . PHE A 1 279 ? -20.215 -6.973 2.445 1.00 96.75 279 PHE A O 1
ATOM 2168 N N . TYR A 1 280 ? -19.879 -5.916 4.395 1.00 95.56 280 TYR A N 1
ATOM 2169 C CA . TYR A 1 280 ? -19.443 -7.117 5.097 1.00 95.56 280 TYR A CA 1
ATOM 2170 C C . TYR A 1 280 ? -19.911 -7.171 6.540 1.00 95.56 280 TYR A C 1
ATOM 2172 O O . TYR A 1 280 ? -20.109 -6.157 7.201 1.00 95.56 280 TYR A O 1
ATOM 2180 N N . ALA A 1 281 ? -20.011 -8.391 7.051 1.00 97.12 281 ALA A N 1
ATOM 2181 C CA . ALA A 1 281 ? -20.182 -8.673 8.461 1.00 97.12 281 ALA A CA 1
ATOM 2182 C C . ALA A 1 281 ? -19.184 -9.748 8.905 1.00 97.12 281 ALA A C 1
ATOM 2184 O O . ALA A 1 281 ? -18.678 -10.536 8.104 1.00 97.12 281 ALA A O 1
ATOM 2185 N N . GLY A 1 282 ? -18.878 -9.796 10.192 1.00 95.62 282 GLY A N 1
ATOM 2186 C CA . GLY A 1 282 ? -18.083 -10.880 10.747 1.00 95.62 282 GLY A CA 1
ATOM 2187 C C . GLY A 1 282 ? -17.687 -10.652 12.190 1.00 95.62 282 GLY A C 1
ATOM 2188 O O . GLY A 1 282 ? -18.287 -9.838 12.887 1.00 95.62 282 GLY A O 1
ATOM 2189 N N . THR A 1 283 ? -16.664 -11.375 12.632 1.00 95.56 283 THR A N 1
ATOM 2190 C CA . THR A 1 283 ? -16.268 -11.419 14.040 1.00 95.56 283 THR A CA 1
ATOM 2191 C C . THR A 1 283 ? -14.751 -11.392 14.173 1.00 95.56 283 THR A C 1
ATOM 2193 O O . THR A 1 283 ? -14.037 -12.082 13.442 1.00 95.56 283 THR A O 1
ATOM 2196 N N . ASP A 1 284 ? -14.262 -10.593 15.115 1.00 94.06 284 ASP A N 1
ATOM 2197 C CA . ASP A 1 284 ? -12.898 -10.645 15.639 1.00 94.06 284 ASP A CA 1
ATOM 2198 C C . ASP A 1 284 ? -12.895 -11.445 16.940 1.00 94.06 284 ASP A C 1
ATOM 2200 O O . ASP A 1 284 ? -13.754 -11.223 17.793 1.00 94.06 284 ASP A O 1
ATOM 2204 N N . TYR A 1 285 ? -11.935 -12.353 17.108 1.00 91.81 285 TYR A N 1
ATOM 2205 C CA . TYR A 1 285 ? -11.790 -13.155 18.318 1.00 91.81 285 TYR A CA 1
ATOM 2206 C C . TYR A 1 285 ? -10.333 -13.207 18.784 1.00 91.81 285 TYR A C 1
ATOM 2208 O O . TYR A 1 285 ? -9.449 -13.659 18.056 1.00 91.81 285 TYR A O 1
ATOM 2216 N N . ASN A 1 286 ? -10.076 -12.775 20.014 1.00 92.31 286 ASN A N 1
ATOM 2217 C CA . ASN A 1 286 ? -8.779 -12.902 20.671 1.00 92.31 286 ASN A CA 1
ATOM 2218 C C . ASN A 1 286 ? -8.715 -14.242 21.412 1.00 92.31 286 ASN A C 1
ATOM 2220 O O . ASN A 1 286 ? -9.245 -14.373 22.511 1.00 92.31 286 ASN A O 1
ATOM 2224 N N . PHE A 1 287 ? -8.056 -15.240 20.820 1.00 90.06 287 PHE A N 1
ATOM 2225 C CA . PHE A 1 287 ? -7.848 -16.544 21.461 1.00 90.06 287 PHE A CA 1
ATOM 2226 C C . PHE A 1 287 ? -6.872 -16.441 22.634 1.00 90.06 287 PHE A C 1
ATOM 2228 O O . PHE A 1 287 ? -7.050 -17.094 23.657 1.00 90.06 287 PHE A O 1
ATOM 2235 N N . THR A 1 288 ? -5.839 -15.610 22.481 1.00 87.94 288 THR A N 1
ATOM 2236 C CA . THR A 1 288 ? -4.879 -15.259 23.533 1.00 87.94 288 THR A CA 1
ATOM 2237 C C . THR A 1 288 ? -4.443 -13.802 23.358 1.00 87.94 288 THR A C 1
ATOM 2239 O O . THR A 1 288 ? -4.775 -13.168 22.357 1.00 87.94 288 THR A O 1
ATOM 2242 N N . SER A 1 289 ? -3.626 -13.271 24.274 1.00 80.44 289 SER A N 1
ATOM 2243 C CA . SER A 1 289 ? -3.020 -11.936 24.125 1.00 80.44 289 SER A CA 1
ATOM 2244 C C . SER A 1 289 ? -2.082 -11.799 22.916 1.00 80.44 289 SER A C 1
ATOM 2246 O O . SER A 1 289 ? -1.696 -10.685 22.571 1.00 80.44 289 SER A O 1
ATOM 2248 N N . LYS A 1 290 ? -1.704 -12.915 22.278 1.00 84.69 290 LYS A N 1
ATOM 2249 C CA . LYS A 1 290 ? -0.798 -12.961 21.119 1.00 84.69 290 LYS A CA 1
ATOM 2250 C C . LYS A 1 290 ? -1.442 -13.547 19.860 1.00 84.69 290 LYS A C 1
ATOM 2252 O O . LYS A 1 290 ? -0.807 -13.541 18.811 1.00 84.69 290 LYS A O 1
ATOM 2257 N N . LEU A 1 291 ? -2.665 -14.071 19.954 1.00 87.50 291 LEU A N 1
ATOM 2258 C CA . LEU A 1 291 ? -3.346 -14.744 18.851 1.00 87.50 291 LEU A CA 1
ATOM 2259 C C . LEU A 1 291 ? -4.757 -14.187 18.684 1.00 87.50 291 LEU A C 1
ATOM 2261 O O . LEU A 1 291 ? -5.643 -14.456 19.496 1.00 87.50 291 LEU A O 1
ATOM 2265 N N . THR A 1 292 ? -4.962 -13.476 17.582 1.00 87.12 292 THR A N 1
ATOM 2266 C CA . THR A 1 292 ? -6.261 -12.948 17.163 1.00 87.12 292 THR A CA 1
ATOM 2267 C C . THR A 1 292 ? -6.662 -13.587 15.841 1.00 87.12 292 THR A C 1
ATOM 2269 O O . THR A 1 292 ? -5.902 -13.542 14.876 1.00 87.12 292 THR A O 1
ATOM 2272 N N . GLY A 1 293 ? -7.864 -14.156 15.782 1.00 89.62 293 GLY A N 1
ATOM 2273 C CA . GLY A 1 293 ? -8.508 -14.557 14.536 1.00 89.62 293 GLY A CA 1
ATOM 2274 C C . GLY A 1 293 ? -9.549 -13.534 14.107 1.00 89.62 293 GLY A C 1
ATOM 2275 O O . GLY A 1 293 ? -10.190 -12.892 14.939 1.00 89.62 293 GLY A O 1
ATOM 2276 N N . LYS A 1 294 ? -9.727 -13.383 12.798 1.00 93.19 294 LYS A N 1
ATOM 2277 C CA . LYS A 1 294 ? -10.760 -12.527 12.213 1.00 93.19 294 LYS A CA 1
ATOM 2278 C C . LYS A 1 294 ? -11.434 -13.286 11.085 1.00 93.19 294 LYS A C 1
ATOM 2280 O O . LYS A 1 294 ? -10.751 -13.834 10.226 1.00 93.19 294 LYS A O 1
ATOM 2285 N N . VAL A 1 295 ? -12.759 -13.294 11.081 1.00 91.81 295 VAL A N 1
ATOM 2286 C CA . VAL A 1 295 ? -13.570 -13.847 9.991 1.00 91.81 295 VAL A CA 1
ATOM 2287 C C . VAL A 1 295 ? -14.480 -12.741 9.480 1.00 91.81 295 VAL A C 1
ATOM 2289 O O . VAL A 1 295 ? -15.025 -11.973 10.277 1.00 91.81 295 VAL A O 1
ATOM 2292 N N . ARG A 1 296 ? -14.612 -12.631 8.159 1.00 91.94 296 ARG A N 1
ATOM 2293 C CA . ARG A 1 296 ? -15.491 -11.683 7.465 1.00 91.94 296 ARG A CA 1
ATOM 2294 C C . ARG A 1 296 ? -16.155 -12.397 6.294 1.00 91.94 296 ARG A C 1
ATOM 2296 O O . ARG A 1 296 ? -15.499 -13.174 5.610 1.00 91.94 296 ARG A O 1
ATOM 2303 N N . GLY A 1 297 ? -17.429 -12.112 6.066 1.00 93.56 297 GLY A N 1
ATOM 2304 C CA . GLY A 1 297 ? -18.165 -12.475 4.861 1.00 93.56 297 GLY A CA 1
ATOM 2305 C C . GLY A 1 297 ? -18.904 -11.247 4.343 1.00 93.56 297 GLY A C 1
ATOM 2306 O O . GLY A 1 297 ? -19.362 -10.423 5.136 1.00 93.56 297 GLY A O 1
ATOM 2307 N N . GLY A 1 298 ? -18.997 -11.093 3.028 1.00 94.62 298 GLY A N 1
ATOM 2308 C CA . GLY A 1 298 ? -19.564 -9.888 2.439 1.00 94.62 298 GLY A CA 1
ATOM 2309 C C . GLY A 1 298 ? -19.850 -10.009 0.952 1.00 94.62 298 GLY A C 1
ATOM 2310 O O . GLY A 1 298 ? -19.583 -11.038 0.334 1.00 94.62 298 GLY A O 1
ATOM 2311 N N . VAL A 1 299 ? -20.392 -8.932 0.392 1.00 94.38 299 VAL A N 1
ATOM 2312 C CA . VAL A 1 299 ? -20.716 -8.787 -1.028 1.00 94.38 299 VAL A CA 1
ATOM 2313 C C . VAL A 1 299 ? -20.005 -7.554 -1.557 1.00 94.38 299 VAL A C 1
ATOM 2315 O O . VAL A 1 299 ? -20.131 -6.470 -0.984 1.00 94.38 299 VAL A O 1
ATOM 2318 N N . GLN A 1 300 ? -19.262 -7.728 -2.649 1.00 92.50 300 GLN A N 1
ATOM 2319 C CA . GLN A 1 300 ? -18.593 -6.644 -3.353 1.00 92.50 300 GLN A CA 1
ATOM 2320 C C . GLN A 1 300 ? -19.238 -6.420 -4.717 1.00 92.50 300 GLN A C 1
ATOM 2322 O O . GLN A 1 300 ? -19.491 -7.365 -5.463 1.00 92.50 300 GLN A O 1
ATOM 2327 N N . TYR A 1 301 ? -19.458 -5.154 -5.040 1.00 91.00 301 TYR A N 1
ATOM 2328 C CA . TYR A 1 301 ? -19.833 -4.682 -6.360 1.00 91.00 301 TYR A CA 1
ATOM 2329 C C . TYR A 1 301 ? -18.725 -3.763 -6.876 1.00 91.00 301 TYR A C 1
ATOM 2331 O O . TYR A 1 301 ? -18.323 -2.845 -6.165 1.00 91.00 301 TYR A O 1
ATOM 2339 N N . THR A 1 302 ? -18.218 -4.022 -8.081 1.00 90.69 302 THR A N 1
ATOM 2340 C CA . THR A 1 302 ? -17.136 -3.243 -8.696 1.00 90.69 302 THR A CA 1
ATOM 2341 C C . THR A 1 302 ? -17.541 -2.836 -10.104 1.00 90.69 302 THR A C 1
ATOM 2343 O O . THR A 1 302 ? -17.866 -3.690 -10.929 1.00 90.69 302 THR A O 1
ATOM 2346 N N . GLU A 1 303 ? -17.479 -1.542 -10.378 1.00 88.94 303 GLU A N 1
ATOM 2347 C CA . GLU A 1 303 ? -17.625 -0.951 -11.700 1.00 88.94 303 GLU A CA 1
ATOM 2348 C C . GLU A 1 303 ? -16.246 -0.657 -12.275 1.00 88.94 303 GLU A C 1
ATOM 2350 O O . GLU A 1 303 ? -15.360 -0.170 -11.574 1.00 88.94 303 GLU A O 1
ATOM 2355 N N . TYR A 1 304 ? -16.073 -0.942 -13.559 1.00 83.56 304 TYR A N 1
ATOM 2356 C CA . TYR A 1 304 ? -14.865 -0.622 -14.308 1.00 83.56 304 TYR A CA 1
ATOM 2357 C C . TYR A 1 304 ? -15.216 0.407 -15.374 1.00 83.56 304 TYR A C 1
ATOM 2359 O O . TYR A 1 304 ? -16.294 0.336 -15.970 1.00 83.56 304 TYR A O 1
ATOM 2367 N N . THR A 1 305 ? -14.307 1.343 -15.633 1.00 76.19 305 THR A N 1
ATOM 2368 C CA . THR A 1 305 ? -14.438 2.240 -16.782 1.00 76.19 305 THR A CA 1
ATOM 2369 C C . THR A 1 305 ? -14.454 1.408 -18.060 1.00 76.19 305 THR A C 1
ATOM 2371 O O . THR A 1 305 ? -13.604 0.543 -18.252 1.00 76.19 305 THR A O 1
ATOM 2374 N N . ASP A 1 306 ? -15.435 1.652 -18.929 1.00 62.06 306 ASP A N 1
ATOM 2375 C CA . ASP A 1 306 ? -15.618 0.865 -20.147 1.00 62.06 306 ASP A CA 1
ATOM 2376 C C . ASP A 1 306 ? -14.394 1.047 -21.077 1.00 62.06 306 ASP A C 1
ATOM 2378 O O . ASP A 1 306 ? -14.081 2.181 -21.465 1.00 62.06 306 ASP A O 1
ATOM 2382 N N . PRO A 1 307 ? -13.662 -0.027 -21.434 1.00 54.81 307 PRO A N 1
ATOM 2383 C CA . PRO A 1 307 ? -12.446 0.084 -22.238 1.00 54.81 307 PRO A CA 1
ATOM 2384 C C . PRO A 1 307 ? -12.682 0.555 -23.683 1.00 54.81 307 PRO A C 1
ATOM 2386 O O . PRO A 1 307 ? -11.718 0.855 -24.383 1.00 54.81 307 PRO A O 1
ATOM 2389 N N . PHE A 1 308 ? -13.940 0.642 -24.137 1.00 52.97 308 PHE A N 1
ATOM 2390 C CA . PHE A 1 308 ? -14.294 0.848 -25.546 1.00 52.97 308 PHE A CA 1
ATOM 2391 C C . PHE A 1 308 ? -15.184 2.070 -25.816 1.00 52.97 308 PHE A C 1
ATOM 2393 O O . PHE A 1 308 ? -15.948 2.082 -26.785 1.00 52.97 308 PHE A O 1
ATOM 2400 N N . VAL A 1 309 ? -15.097 3.129 -25.005 1.00 44.03 309 VAL A N 1
ATOM 2401 C CA . VAL A 1 309 ? -15.782 4.397 -25.320 1.00 44.03 309 VAL A CA 1
ATOM 2402 C C . VAL A 1 309 ? -15.099 5.055 -26.527 1.00 44.03 309 VAL A C 1
ATOM 2404 O O . VAL A 1 309 ? -14.164 5.836 -26.392 1.00 44.03 309 VAL A O 1
ATOM 2407 N N . GLY A 1 310 ? -15.547 4.679 -27.726 1.00 42.84 310 GLY A N 1
ATOM 2408 C CA . GLY A 1 310 ? -15.024 5.163 -29.006 1.00 42.84 310 GLY A CA 1
ATOM 2409 C C . GLY A 1 310 ? -15.291 4.234 -30.192 1.00 42.84 310 GLY A C 1
ATOM 2410 O O . GLY A 1 310 ? -15.319 4.698 -31.328 1.00 42.84 310 GLY A O 1
ATOM 2411 N N . THR A 1 311 ? -15.565 2.947 -29.962 1.00 38.12 311 THR A N 1
ATOM 2412 C CA . THR A 1 311 ? -16.106 2.073 -31.010 1.00 38.12 311 THR A CA 1
ATOM 2413 C C . THR A 1 311 ? -17.622 2.138 -30.950 1.00 38.12 311 THR A C 1
ATOM 2415 O O . THR A 1 311 ? -18.247 1.802 -29.946 1.00 38.12 311 THR A O 1
ATOM 2418 N N . THR A 1 312 ? -18.228 2.626 -32.031 1.00 33.97 312 THR A N 1
ATOM 2419 C CA . THR A 1 312 ? -19.668 2.553 -32.266 1.00 33.97 312 THR A CA 1
ATOM 2420 C C . THR A 1 312 ? -20.128 1.148 -31.889 1.00 33.97 312 THR A C 1
ATOM 2422 O O . THR A 1 312 ? -19.591 0.173 -32.415 1.00 33.97 312 THR A O 1
ATOM 2425 N N . LYS A 1 313 ? -21.091 1.023 -30.965 1.00 33.00 313 LYS A N 1
ATOM 2426 C CA . LYS A 1 313 ? -21.798 -0.244 -30.768 1.00 33.00 313 LYS A CA 1
ATOM 2427 C C . LYS A 1 313 ? -22.344 -0.639 -32.135 1.00 33.00 313 LYS A C 1
ATOM 2429 O O . LYS A 1 313 ? -23.323 -0.054 -32.587 1.00 33.00 313 LYS A O 1
ATOM 2434 N N . ALA A 1 314 ? -21.700 -1.594 -32.800 1.00 33.47 314 ALA A N 1
ATOM 2435 C CA . ALA A 1 314 ? -22.306 -2.281 -33.919 1.00 33.47 314 ALA A CA 1
ATOM 2436 C C . ALA A 1 314 ? -23.473 -3.066 -33.322 1.00 33.47 314 ALA A C 1
ATOM 2438 O O . ALA A 1 314 ? -23.305 -4.148 -32.762 1.00 33.47 314 ALA A O 1
ATOM 2439 N N . SER A 1 315 ? -24.649 -2.446 -33.339 1.00 35.91 315 SER A N 1
ATOM 2440 C CA . SER A 1 315 ? -25.914 -3.118 -33.118 1.00 35.91 315 SER A CA 1
ATOM 2441 C C . SER A 1 315 ? -26.068 -4.146 -34.227 1.00 35.91 315 SER A C 1
ATOM 2443 O O . SER A 1 315 ? -26.461 -3.794 -35.334 1.00 35.91 315 SER A O 1
ATOM 2445 N N . ASN A 1 316 ? -25.730 -5.395 -33.942 1.00 29.69 316 ASN A N 1
ATOM 2446 C CA . ASN A 1 316 ? -26.095 -6.516 -34.784 1.00 29.69 316 ASN A CA 1
ATOM 2447 C C . ASN A 1 316 ? -26.720 -7.584 -33.886 1.00 29.69 316 ASN A C 1
ATOM 2449 O O . ASN A 1 316 ? -25.997 -8.290 -33.191 1.00 29.69 316 ASN A O 1
ATOM 2453 N N . TRP A 1 317 ? -28.057 -7.573 -33.926 1.00 35.88 317 TRP A N 1
ATOM 2454 C CA . TRP A 1 317 ? -29.017 -8.671 -33.755 1.00 35.88 317 TRP A CA 1
ATOM 2455 C C . TRP A 1 317 ? -28.861 -9.591 -32.539 1.00 35.88 317 TRP A C 1
ATOM 2457 O O . TRP A 1 317 ? -27.960 -10.456 -32.532 1.00 35.88 317 TRP A O 1
#

Foldseek 3Di:
DDDPPPPPPPPPPPCPPPPVPPPPPPDDPDDDQQKDKDKDKDKDKDQAQFLADCDQDPVRDHGHIWIKMKIKIKMKGWDDDPFKIKMKMKMKMWMATPVDPPCRIKIKIKIKIWIWGDPPLFKIKIKIKIKMWIQFPPPPDDDPDDLDSGRHGWTKMKMKIKIWMWGDPDPFKIKIKMKIWMAIATGFDAFLTCLQAPGKIKIKIKMWIWGPPDPFKIKIKMKMKIWIARPRFYFNHHLVVVQVVVCVVPVDGDDPVRSCVSCLQTFTSRQFIKIKMKTKIWMWGPPDPVDIDTDMDIDMDMDTRHRNPDDDPPPDD

Mean predicted aligned error: 11.21 Å